Protein AF-A0A7H0IQ87-F1 (afdb_monomer)

Sequence (298 aa):
MSVSLLPAERRAIAPAATDRSHTEVLTHLVREGLPVPPGGLGSLWSAAAEKLGTRRVEGKGRQPELVYLAHVHGCPDAPLPRDPGPLPPDVLGLLRAPADGKTLSGYAKELGVRRTQTQALARYARTLLGAPTLACLVHRALPRLRHAGHTAPAAAAPVTASLQTELPGDASAVTAARGWVRATHAWLRWTGPAAHAAEAAGHLVANAVLHGLPEDTFHGHLLLKASATEASELLLDVTDHNPRFPQFDRSTGRAGADRGLRQIAWLGAQVTWRTAPNALGKTVRAAFPPARPLEEPA

pLDDT: mean 84.88, std 13.6, range [35.72, 98.12]

Radius of gyration: 23.95 Å; Cα contacts (8 Å, |Δi|>4): 504; chains: 1; bounding box: 70×36×68 Å

Secondary structure (DSSP, 8-state):
------HHHHHHHHHHHSS--HHHHHHHHHHTT----TTTHHHHHHHHHHHTT-S-TT--S--HHHHHHHHHTT---SPPPPP--SPPHHHHHHHHHHHTT--HHHHHHHTT--HHHHHHHHHHHHHHHT-SSHHHHHHHHHHHHHHTS----S-PPPEEEEEEEEEESSTHHHHHHHHHHHHHGGGGT--S-HHHHHHHHHHHHHHHHHHSS-TT-TT-EEEEEEEEETT--EEEEEEES----TTHHHHHSTTT--HHHHHHHHTTPEEEEEE-TTSS-EEEEEEEPPPPP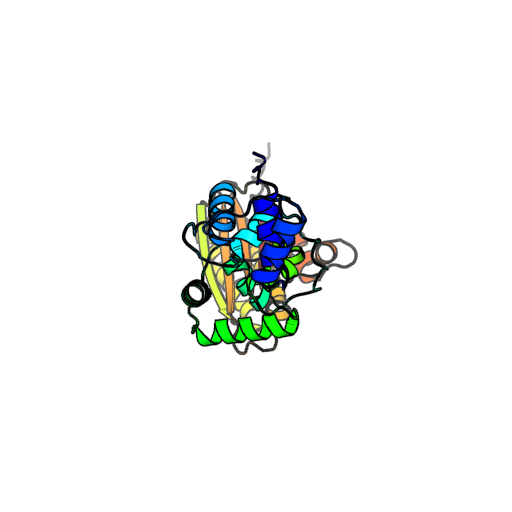-----

Mean predicted aligned error: 13.65 Å

Foldseek 3Di:
DQQDADPLLLLLLQCLQPVDDQVRSVVVCVVVVHDADPVGSLVSPLVLCVSLVPPDSPDDDSQLLSLLSCVVSVRHPHPQADALPDDDLLLLLLLVQSVNVHDCVRSCVVVVHDSVVSVVSVVVLCVSQVHDDSNNSNRNCNVVNVVLDDPDDDPDAAWPDKDKDKAWLALVRLVVQLVVQLVCVVVQVQPDDSNLVSLLSSLQSVCCSVPQEDPPDPTFIKMWMWTAGPQSKIKIKIKGQDQDDPPVVQLCDPPRHDPSNVSNVVSQWDWDKHQDPSSRIIIIMTMHGGDDPPPDDD

Solvent-accessible surface area (backbone atoms only — not comparable to full-atom values): 16421 Å² total; per-residue (Å²): 132,88,75,85,71,56,71,50,31,21,57,58,44,24,33,34,35,41,94,54,52,72,67,58,48,53,54,48,35,54,75,70,72,37,81,74,56,97,73,41,69,45,54,40,50,31,55,46,24,55,67,68,65,52,89,63,60,84,64,80,67,64,50,24,23,53,46,44,48,31,54,75,69,70,51,45,77,42,81,80,59,65,76,76,67,89,72,59,45,68,51,50,33,60,40,45,38,32,40,72,62,38,51,66,60,53,48,15,58,75,71,73,47,58,54,67,56,50,51,49,49,51,51,49,44,25,66,76,67,74,31,96,44,67,13,23,44,32,40,39,41,39,70,61,65,62,68,74,59,72,86,71,72,76,87,71,61,61,73,75,35,76,52,73,48,82,34,60,50,47,81,66,25,26,59,51,39,25,53,49,42,55,72,43,40,74,80,40,69,54,83,52,65,54,68,46,55,13,51,37,43,22,35,51,40,46,50,34,44,75,62,12,55,58,95,86,48,88,81,40,60,28,41,42,33,41,34,17,25,72,67,47,24,43,38,40,35,39,33,27,59,28,48,69,68,86,59,54,74,46,28,68,36,97,87,68,34,46,68,48,57,47,50,30,43,73,62,58,25,50,75,52,70,46,65,33,95,69,41,52,11,19,32,41,31,39,37,30,65,44,59,76,75,81,75,76,84,128

Nearest PDB structures (foldseek):
  1th8-assembly1_A-2  TM=7.935E-01  e=4.913E-06  Geobacillus stearothermophilus
  6ugl-assembly1_A  TM=8.471E-01  e=3.095E-01  Vibrio cholerae O1 str. 2010EL-1786
  7dwm-assembly1_B  TM=7.351E-01  e=5.115E-01  Hapunavirus VP882
  3qp6-assembly1_A-2  TM=6.235E-01  e=3.979E-01  Chromobacterium violaceum
  6ide-assembly1_A  TM=7.473E-01  e=2.684E+00  Vibrio cholerae

Organism: NCBI:txid2768066

InterPro domains:
  IPR036890 Histidine kinase/HSP90-like ATPase superfamily [G3DSA:3.30.565.10] (159-295)

Structure (mmCIF, N/CA/C/O backbone):
data_AF-A0A7H0IQ87-F1
#
_entry.id   AF-A0A7H0IQ87-F1
#
loop_
_atom_site.group_PDB
_atom_site.id
_atom_site.type_symbol
_atom_site.label_atom_id
_atom_site.label_alt_id
_atom_site.label_comp_id
_atom_site.label_asym_id
_atom_site.label_entity_id
_atom_site.label_seq_id
_atom_site.pdbx_PDB_ins_code
_atom_site.Cartn_x
_atom_site.Cartn_y
_atom_site.Cartn_z
_atom_site.occupancy
_atom_site.B_iso_or_equiv
_atom_site.auth_seq_id
_atom_site.auth_comp_id
_atom_site.auth_asym_id
_atom_site.auth_atom_id
_atom_site.pdbx_PDB_model_num
ATOM 1 N N . MET A 1 1 ? -8.552 10.015 -21.077 1.00 61.25 1 MET A N 1
ATOM 2 C CA . MET A 1 1 ? -7.952 10.346 -22.389 1.00 61.25 1 MET A CA 1
ATOM 3 C C . MET A 1 1 ? -6.927 9.271 -22.711 1.00 61.25 1 MET A C 1
ATOM 5 O O . MET A 1 1 ? -6.151 8.932 -21.827 1.00 61.25 1 MET A O 1
ATOM 9 N N . SER A 1 2 ? -6.967 8.676 -23.904 1.00 77.81 2 SER A N 1
ATOM 10 C CA . SER A 1 2 ? -5.974 7.671 -24.308 1.00 77.81 2 SER A CA 1
ATOM 11 C C . SER A 1 2 ? -4.660 8.378 -24.641 1.00 77.81 2 SER A C 1
ATOM 13 O O . SER A 1 2 ? -4.641 9.217 -25.538 1.00 77.81 2 SER A O 1
ATOM 15 N N . VAL A 1 3 ? -3.578 8.077 -23.920 1.00 88.12 3 VAL A N 1
ATOM 16 C CA . VAL A 1 3 ? -2.245 8.613 -24.238 1.00 88.12 3 VAL A CA 1
ATOM 17 C C . VAL A 1 3 ? -1.715 7.865 -25.461 1.00 88.12 3 VAL A C 1
ATOM 19 O O . VAL A 1 3 ? -1.666 6.637 -25.459 1.00 88.12 3 VAL A O 1
ATOM 22 N N . SER A 1 4 ? -1.342 8.588 -26.519 1.00 91.88 4 SER A N 1
ATOM 23 C CA . SER A 1 4 ? -0.806 7.994 -27.748 1.00 91.88 4 SER A CA 1
ATOM 24 C C . SER A 1 4 ? 0.712 8.155 -27.798 1.00 91.88 4 SER A C 1
ATOM 26 O O . SER A 1 4 ? 1.227 9.266 -27.924 1.00 91.88 4 SER A O 1
ATOM 28 N N . LEU A 1 5 ? 1.430 7.037 -27.685 1.00 92.62 5 LEU A N 1
ATOM 29 C CA . LEU A 1 5 ? 2.879 6.973 -27.884 1.00 92.62 5 LEU A CA 1
ATOM 30 C C . LEU A 1 5 ? 3.203 6.567 -29.321 1.00 92.62 5 LEU A C 1
ATOM 32 O O . LEU A 1 5 ? 2.534 5.701 -29.892 1.00 92.62 5 LEU A O 1
ATOM 36 N N . LEU A 1 6 ? 4.271 7.133 -29.882 1.00 94.69 6 LEU A N 1
ATOM 37 C CA . LEU A 1 6 ? 4.808 6.721 -31.176 1.00 94.69 6 LEU A CA 1
ATOM 38 C C . LEU A 1 6 ? 5.321 5.272 -31.104 1.00 94.69 6 LEU A C 1
ATOM 40 O O . LEU A 1 6 ? 5.796 4.845 -30.049 1.00 94.69 6 LEU A O 1
ATOM 44 N N . PRO A 1 7 ? 5.308 4.511 -32.214 1.00 94.25 7 PRO A N 1
ATOM 45 C CA . PRO A 1 7 ? 5.837 3.146 -32.229 1.00 94.25 7 PRO A CA 1
ATOM 46 C C . PRO A 1 7 ? 7.276 3.044 -31.696 1.00 94.25 7 PRO A C 1
ATOM 48 O O . PRO A 1 7 ? 7.563 2.184 -30.870 1.00 94.25 7 PRO A O 1
ATOM 51 N N . ALA A 1 8 ? 8.160 3.976 -32.075 1.00 92.94 8 ALA A N 1
ATOM 52 C CA . ALA A 1 8 ? 9.537 4.021 -31.576 1.00 92.94 8 ALA A CA 1
ATOM 53 C C . ALA A 1 8 ? 9.619 4.248 -30.053 1.00 92.94 8 ALA A C 1
ATOM 55 O O . ALA A 1 8 ? 10.466 3.658 -29.389 1.00 92.94 8 ALA A O 1
ATOM 56 N N . GLU A 1 9 ? 8.716 5.049 -29.480 1.00 93.44 9 GLU A N 1
ATOM 57 C CA . GLU A 1 9 ? 8.646 5.304 -28.034 1.00 93.44 9 GLU A CA 1
ATOM 58 C C . GLU A 1 9 ? 8.187 4.052 -27.275 1.00 93.44 9 GLU A C 1
ATOM 60 O O . GLU A 1 9 ? 8.837 3.638 -26.312 1.00 93.44 9 GLU A O 1
ATOM 65 N N . ARG A 1 10 ? 7.118 3.391 -27.744 1.00 91.75 10 ARG A N 1
ATOM 66 C CA . ARG A 1 10 ? 6.622 2.131 -27.155 1.00 91.75 10 ARG A CA 1
ATOM 67 C C . ARG A 1 10 ? 7.687 1.037 -27.197 1.00 91.75 10 ARG A C 1
ATOM 69 O O . ARG A 1 10 ? 7.952 0.382 -26.183 1.00 91.75 10 ARG A O 1
ATOM 76 N N . ARG A 1 11 ? 8.350 0.892 -28.348 1.00 89.75 11 ARG A N 1
ATOM 77 C CA . ARG A 1 11 ? 9.448 -0.058 -28.560 1.00 89.75 11 ARG A CA 1
ATOM 78 C C . ARG A 1 11 ? 10.697 0.281 -27.763 1.00 89.75 11 ARG A C 1
ATOM 80 O O . ARG A 1 11 ? 11.393 -0.640 -27.356 1.00 89.75 11 ARG A O 1
ATOM 87 N N . ALA A 1 12 ? 10.971 1.553 -27.481 1.00 90.56 12 ALA A N 1
ATOM 88 C CA . ALA A 1 12 ? 12.075 1.953 -26.612 1.00 90.56 12 ALA A CA 1
ATOM 89 C C . ALA A 1 12 ? 11.782 1.698 -25.121 1.00 90.56 12 ALA A C 1
ATOM 91 O O . ALA A 1 12 ? 12.710 1.422 -24.356 1.00 90.56 12 ALA A O 1
ATOM 92 N N . ILE A 1 13 ? 10.517 1.755 -24.685 1.00 89.12 13 ILE A N 1
ATOM 93 C CA . ILE A 1 13 ? 10.121 1.462 -23.294 1.00 89.12 13 ILE A CA 1
ATOM 94 C C . ILE A 1 13 ? 10.188 -0.039 -22.989 1.00 89.12 13 ILE A C 1
ATOM 96 O O . ILE A 1 13 ? 10.604 -0.424 -21.893 1.00 89.12 13 ILE A O 1
ATOM 100 N N . ALA A 1 14 ? 9.815 -0.907 -23.932 1.00 85.69 14 ALA A N 1
ATOM 101 C CA . ALA A 1 14 ? 9.766 -2.354 -23.692 1.00 85.69 14 ALA A CA 1
ATOM 102 C C . ALA A 1 14 ? 11.112 -2.969 -23.221 1.00 85.69 14 ALA A C 1
ATOM 104 O O . ALA A 1 14 ? 11.128 -3.811 -22.321 1.00 85.69 14 ALA A O 1
ATOM 105 N N . PRO A 1 15 ? 12.270 -2.516 -23.719 1.00 79.38 15 PRO A N 1
ATOM 106 C CA . PRO A 1 15 ? 13.585 -2.857 -23.185 1.00 79.38 15 PRO A CA 1
ATOM 107 C C . PRO A 1 15 ? 13.924 -2.293 -21.816 1.00 79.38 15 PRO A C 1
ATOM 109 O O . PRO A 1 15 ? 14.729 -2.885 -21.113 1.00 79.38 15 PRO A O 1
ATOM 112 N N . ALA A 1 16 ? 13.343 -1.158 -21.421 1.00 73.88 16 ALA A N 1
ATOM 113 C CA . ALA A 1 16 ? 13.492 -0.663 -20.056 1.00 73.88 16 ALA A CA 1
ATOM 114 C C . ALA A 1 16 ? 12.744 -1.565 -19.060 1.00 73.88 16 ALA A C 1
ATOM 116 O O . ALA A 1 16 ? 13.179 -1.720 -17.919 1.00 73.88 16 ALA A O 1
ATOM 117 N N . ALA A 1 17 ? 11.650 -2.180 -19.518 1.00 82.44 17 ALA A N 1
ATOM 118 C CA . ALA A 1 17 ? 10.879 -3.174 -18.780 1.00 82.44 17 ALA A CA 1
ATOM 119 C C . ALA A 1 17 ? 11.541 -4.567 -18.771 1.00 82.44 17 ALA A C 1
ATOM 121 O O . ALA A 1 17 ? 11.351 -5.336 -17.831 1.00 82.44 17 ALA A O 1
ATOM 122 N N . THR A 1 18 ? 12.340 -4.886 -19.791 1.00 82.75 18 THR A N 1
ATOM 123 C CA . THR A 1 18 ? 13.055 -6.164 -19.925 1.00 82.75 18 THR A CA 1
ATOM 124 C C . THR A 1 18 ? 14.552 -5.999 -19.639 1.00 82.75 18 THR A C 1
ATOM 126 O O . THR A 1 18 ? 15.028 -4.920 -19.292 1.00 82.75 18 THR A O 1
ATOM 129 N N . ASP A 1 19 ? 15.326 -7.082 -19.697 1.00 84.12 19 ASP A N 1
ATOM 130 C CA . ASP A 1 19 ? 16.757 -7.029 -19.373 1.00 84.12 19 ASP A CA 1
ATOM 131 C C . ASP A 1 19 ? 17.660 -6.653 -20.565 1.00 84.12 19 ASP A C 1
ATOM 133 O O . ASP A 1 19 ? 18.858 -6.909 -20.570 1.00 84.12 19 ASP A O 1
ATOM 137 N N . ARG A 1 20 ? 17.095 -6.034 -21.607 1.00 88.12 20 ARG A N 1
ATOM 138 C CA . ARG A 1 20 ? 17.822 -5.747 -22.852 1.00 88.12 20 ARG A CA 1
ATOM 139 C C . ARG A 1 20 ? 18.704 -4.513 -22.731 1.00 88.12 20 ARG A C 1
ATOM 141 O O . ARG A 1 20 ? 18.232 -3.437 -22.360 1.00 88.12 20 ARG A O 1
ATOM 148 N N . SER A 1 21 ? 19.980 -4.644 -23.068 1.00 87.44 21 SER A N 1
ATOM 149 C CA . SER A 1 21 ? 20.972 -3.566 -23.146 1.00 87.44 21 SER A CA 1
ATOM 150 C C . SER A 1 21 ? 20.558 -2.450 -24.116 1.00 87.44 21 SER A C 1
ATOM 152 O O . SER A 1 21 ? 19.752 -2.657 -25.017 1.00 87.44 21 SER A O 1
ATOM 154 N N . HIS A 1 22 ? 21.129 -1.251 -23.941 1.00 88.12 22 HIS A N 1
ATOM 155 C CA . HIS A 1 22 ? 20.885 -0.094 -24.818 1.00 88.12 22 HIS A CA 1
ATOM 156 C C . HIS A 1 22 ? 21.149 -0.444 -26.294 1.00 88.12 22 HIS A C 1
ATOM 158 O O . HIS A 1 22 ? 20.305 -0.188 -27.150 1.00 88.12 22 HIS A O 1
ATOM 164 N N . THR A 1 23 ? 22.280 -1.093 -26.576 1.00 90.38 23 THR A N 1
ATOM 165 C CA . THR A 1 23 ? 22.669 -1.510 -27.928 1.00 90.38 23 THR A CA 1
ATOM 166 C C . THR A 1 23 ? 21.636 -2.440 -28.558 1.00 90.38 23 THR A C 1
ATOM 168 O O . THR A 1 23 ? 21.245 -2.224 -29.699 1.00 90.38 23 THR A O 1
ATOM 171 N N . GLU A 1 24 ? 21.118 -3.421 -27.814 1.00 90.75 24 GLU A N 1
ATOM 172 C CA . GLU A 1 24 ? 20.085 -4.335 -28.325 1.00 90.75 24 GLU A CA 1
ATOM 173 C C . GLU A 1 24 ? 18.786 -3.612 -28.690 1.00 90.75 24 GLU A C 1
ATOM 175 O O . GLU A 1 24 ? 18.136 -3.986 -29.665 1.00 90.75 24 GLU A O 1
ATOM 180 N N . VAL A 1 25 ? 18.406 -2.567 -27.946 1.00 89.25 25 VAL A N 1
ATOM 181 C CA . VAL A 1 25 ? 17.233 -1.748 -28.295 1.00 89.25 25 VAL A CA 1
ATOM 182 C C . VAL A 1 25 ? 17.456 -1.008 -29.599 1.00 89.25 25 VAL A C 1
ATOM 184 O O . VAL A 1 25 ? 16.586 -1.034 -30.461 1.00 89.25 25 VAL A O 1
ATOM 187 N N . LEU A 1 26 ? 18.604 -0.343 -29.741 1.00 91.06 26 LEU A N 1
ATOM 188 C CA . LEU A 1 26 ? 18.915 0.437 -30.934 1.00 91.06 26 LEU A CA 1
ATOM 189 C C . LEU A 1 26 ? 18.946 -0.467 -32.164 1.00 91.06 26 LEU A C 1
ATOM 191 O O . LEU A 1 26 ? 18.268 -0.177 -33.145 1.00 91.06 26 LEU A O 1
ATOM 195 N N . THR A 1 27 ? 19.633 -1.607 -32.073 1.00 92.19 27 THR A N 1
ATOM 196 C CA . THR A 1 27 ? 19.643 -2.625 -33.130 1.00 92.19 27 THR A CA 1
ATOM 197 C C . THR A 1 27 ? 18.230 -3.095 -33.464 1.00 92.19 27 THR A C 1
ATOM 199 O O . THR A 1 27 ? 17.895 -3.266 -34.634 1.00 92.19 27 THR A O 1
ATOM 202 N N . HIS A 1 28 ? 17.372 -3.280 -32.458 1.00 89.94 28 HIS A N 1
ATOM 203 C CA . HIS A 1 28 ? 15.991 -3.690 -32.679 1.00 89.94 28 HIS A CA 1
ATOM 204 C C . HIS A 1 28 ? 15.157 -2.618 -33.388 1.00 89.94 28 HIS A C 1
ATOM 206 O O . HIS A 1 28 ? 14.446 -2.965 -34.327 1.00 89.94 28 HIS A O 1
ATOM 212 N N . LEU A 1 29 ? 15.271 -1.347 -32.985 1.00 93.06 29 LEU A N 1
ATOM 213 C CA . LEU A 1 29 ? 14.582 -0.220 -33.624 1.00 93.06 29 LEU A CA 1
ATOM 214 C C . LEU A 1 29 ? 15.013 -0.064 -35.086 1.00 93.06 29 LEU A C 1
ATOM 216 O O . LEU A 1 29 ? 14.159 0.025 -35.963 1.00 93.06 29 LEU A O 1
ATOM 220 N N . VAL A 1 30 ? 16.323 -0.112 -35.353 1.00 94.38 30 VAL A N 1
ATOM 221 C CA . VAL A 1 30 ? 16.879 -0.034 -36.714 1.00 94.38 30 VAL A CA 1
ATOM 222 C C . VAL A 1 30 ? 16.377 -1.193 -37.572 1.00 94.38 30 VAL A C 1
ATOM 224 O O . VAL A 1 30 ? 15.936 -0.977 -38.697 1.00 94.38 30 VAL A O 1
ATOM 227 N N . ARG A 1 31 ? 16.380 -2.419 -37.035 1.00 94.75 31 ARG A N 1
ATOM 228 C CA . ARG A 1 31 ? 15.882 -3.606 -37.746 1.00 94.75 31 ARG A CA 1
ATOM 229 C C . ARG A 1 31 ? 14.393 -3.514 -38.088 1.00 94.75 31 ARG A C 1
ATOM 231 O O . ARG A 1 31 ? 13.981 -4.054 -39.105 1.00 94.75 31 ARG A O 1
ATOM 238 N N . GLU A 1 32 ? 13.593 -2.858 -37.250 1.00 94.06 32 GLU A N 1
ATOM 239 C CA . GLU A 1 32 ? 12.165 -2.613 -37.505 1.00 94.06 32 GLU A CA 1
ATOM 240 C C . GLU A 1 32 ? 11.905 -1.368 -38.378 1.00 94.06 32 GLU A C 1
ATOM 242 O O . GLU A 1 32 ? 10.749 -1.036 -38.628 1.00 94.06 32 GLU A O 1
ATOM 247 N N . GLY A 1 33 ? 12.948 -0.668 -38.845 1.00 95.94 33 GLY A N 1
ATOM 248 C CA . GLY A 1 33 ? 12.806 0.556 -39.640 1.00 95.94 33 GLY A CA 1
ATOM 249 C C . GLY A 1 33 ? 12.238 1.741 -38.851 1.00 95.94 33 GLY A C 1
ATOM 250 O O . GLY A 1 33 ? 11.675 2.664 -39.436 1.00 95.94 33 GLY A O 1
ATOM 251 N N . LEU A 1 34 ? 12.350 1.717 -37.519 1.00 96.06 34 LEU A N 1
ATOM 252 C CA . LEU A 1 34 ? 11.838 2.769 -36.646 1.00 96.06 34 LEU A CA 1
ATOM 253 C C . LEU A 1 34 ? 12.865 3.899 -36.487 1.00 96.06 34 LEU A C 1
ATOM 255 O O . LEU A 1 34 ? 14.066 3.630 -36.384 1.00 96.06 34 LEU A O 1
ATOM 259 N N . PRO A 1 35 ? 12.419 5.168 -36.422 1.00 93.94 35 PRO A N 1
ATOM 260 C CA . PRO A 1 35 ? 13.325 6.302 -36.314 1.00 93.94 35 PRO A CA 1
ATOM 261 C C . PRO A 1 35 ? 14.087 6.269 -34.988 1.00 93.94 35 PRO A C 1
ATOM 263 O O . PRO A 1 35 ? 13.497 6.193 -33.907 1.00 93.94 35 PRO A O 1
ATOM 266 N N . VAL A 1 36 ? 15.412 6.380 -35.080 1.00 93.50 36 VAL A N 1
ATOM 267 C CA . VAL A 1 36 ? 16.305 6.565 -33.936 1.00 93.50 36 VAL A CA 1
ATOM 268 C C . VAL A 1 36 ? 16.808 8.008 -33.973 1.00 93.50 36 VAL A C 1
ATOM 270 O O . VAL A 1 36 ? 17.525 8.370 -34.906 1.00 93.50 36 VAL A O 1
ATOM 273 N N . PRO A 1 37 ? 16.435 8.861 -33.005 1.00 91.81 37 PRO A N 1
ATOM 274 C CA . PRO A 1 37 ? 16.886 10.245 -32.997 1.00 91.81 37 PRO A CA 1
ATOM 275 C C . PRO A 1 37 ? 18.406 10.324 -32.766 1.00 91.81 37 PRO A C 1
ATOM 277 O O . PRO A 1 37 ? 18.969 9.455 -32.095 1.00 91.81 37 PRO A O 1
ATOM 280 N N . PRO A 1 38 ? 19.079 11.388 -33.243 1.00 89.00 38 PRO A N 1
ATOM 281 C CA . PRO A 1 38 ? 20.525 11.564 -33.066 1.00 89.00 38 PRO A CA 1
ATOM 282 C C . PRO A 1 38 ? 20.950 11.624 -31.588 1.00 89.00 38 PRO A C 1
ATOM 284 O O . PRO A 1 38 ? 22.077 11.277 -31.254 1.00 89.00 38 PRO A O 1
ATOM 287 N N . GLY A 1 39 ? 20.032 11.992 -30.684 1.00 86.75 39 GLY A N 1
ATOM 288 C CA . GLY A 1 39 ? 20.225 11.935 -29.229 1.00 86.75 39 GLY A CA 1
ATOM 289 C C . GLY A 1 39 ? 20.129 10.531 -28.603 1.00 86.75 39 GLY A C 1
ATOM 290 O O . GLY A 1 39 ? 20.249 10.396 -27.384 1.00 86.75 39 GLY A O 1
ATOM 291 N N . GLY A 1 40 ? 19.903 9.483 -29.403 1.00 89.88 40 GLY A N 1
ATOM 292 C CA . GLY A 1 40 ? 19.754 8.096 -28.954 1.00 89.88 40 GLY A CA 1
ATOM 293 C C . GLY A 1 40 ? 18.441 7.824 -28.209 1.00 89.88 40 GLY A C 1
ATOM 294 O O . GLY A 1 40 ? 17.477 8.583 -28.298 1.00 89.88 40 GLY A O 1
ATOM 295 N N . LEU A 1 41 ? 18.385 6.735 -27.431 1.00 90.25 41 LEU A N 1
ATOM 296 C CA . LEU A 1 41 ? 17.160 6.354 -26.702 1.00 90.25 41 LEU A CA 1
ATOM 297 C C . LEU A 1 41 ? 16.697 7.387 -25.671 1.00 90.25 41 LEU A C 1
ATOM 299 O O . LEU A 1 41 ? 15.521 7.399 -25.318 1.00 90.25 41 LEU A O 1
ATOM 303 N N . GLY A 1 42 ? 17.602 8.244 -25.188 1.00 89.12 42 GLY A N 1
ATOM 304 C CA . GLY A 1 42 ? 17.273 9.276 -24.207 1.00 89.12 42 GLY A CA 1
ATOM 305 C C . GLY A 1 42 ? 16.142 10.182 -24.689 1.00 89.12 42 GLY A C 1
ATOM 306 O O . GLY A 1 42 ? 15.180 10.387 -23.957 1.00 89.12 42 GLY A O 1
ATOM 307 N N . SER A 1 43 ? 16.202 10.636 -25.944 1.00 90.31 43 SER A N 1
ATOM 308 C CA . SER A 1 43 ? 15.162 11.487 -26.532 1.00 90.31 43 SER A CA 1
ATOM 309 C C . SER A 1 43 ? 13.812 10.771 -26.645 1.00 90.31 43 SER A C 1
ATOM 311 O O . SER A 1 43 ? 12.782 11.377 -26.365 1.00 90.31 43 SER A O 1
ATOM 313 N N . LEU A 1 44 ? 13.807 9.478 -26.996 1.00 91.75 44 LEU A N 1
ATOM 314 C CA . LEU A 1 44 ? 12.576 8.679 -27.062 1.00 91.75 44 LEU A CA 1
ATOM 315 C C . LEU A 1 44 ? 11.953 8.487 -25.674 1.00 91.75 44 LEU A C 1
ATOM 317 O O . LEU A 1 44 ? 10.739 8.605 -25.521 1.00 91.75 44 LEU A O 1
ATOM 321 N N . TRP A 1 45 ? 12.770 8.211 -24.654 1.00 91.00 45 TRP A N 1
ATOM 322 C CA . TRP A 1 45 ? 12.280 8.062 -23.285 1.00 91.00 45 TRP A CA 1
ATOM 323 C C . TRP A 1 45 ? 11.763 9.374 -22.710 1.00 91.00 45 TRP A C 1
ATOM 325 O O . TRP A 1 45 ? 10.699 9.354 -22.106 1.00 91.00 45 TRP A O 1
ATOM 335 N N . SER A 1 46 ? 12.453 10.497 -22.921 1.00 89.81 46 SER A N 1
ATOM 336 C CA . SER A 1 46 ? 11.986 11.812 -22.465 1.00 89.81 46 SER A CA 1
ATOM 337 C C . SER A 1 46 ? 10.660 12.207 -23.115 1.00 89.81 46 SER A C 1
ATOM 339 O O . SER A 1 46 ? 9.738 12.592 -22.403 1.00 89.81 46 SER A O 1
ATOM 341 N N . ALA A 1 47 ? 10.517 12.028 -24.433 1.00 91.44 47 ALA A N 1
ATOM 342 C CA . ALA A 1 47 ? 9.258 12.310 -25.126 1.00 91.44 47 ALA A CA 1
ATOM 343 C C . ALA A 1 47 ? 8.107 11.429 -24.609 1.00 91.44 47 ALA A C 1
ATOM 345 O O . ALA A 1 47 ? 6.995 11.904 -24.380 1.00 91.44 47 ALA A O 1
ATOM 346 N N . ALA A 1 48 ? 8.369 10.142 -24.361 1.00 91.81 48 ALA A N 1
ATOM 347 C CA . ALA A 1 48 ? 7.366 9.253 -23.787 1.00 91.81 48 ALA A CA 1
ATOM 348 C C . ALA A 1 48 ? 7.023 9.610 -22.331 1.00 91.81 48 ALA A C 1
ATOM 350 O O . ALA A 1 48 ? 5.867 9.521 -21.926 1.00 91.81 48 ALA A O 1
ATOM 351 N N . ALA A 1 49 ? 8.021 10.025 -21.552 1.00 90.75 49 ALA A N 1
ATOM 352 C CA . ALA A 1 49 ? 7.891 10.442 -20.163 1.00 90.75 49 ALA A CA 1
ATOM 353 C C . ALA A 1 49 ? 7.050 11.716 -20.019 1.00 90.75 49 ALA A C 1
ATOM 355 O O . ALA A 1 49 ? 6.223 11.796 -19.111 1.00 90.75 49 ALA A O 1
ATOM 356 N N . GLU A 1 50 ? 7.204 12.667 -20.940 1.00 91.25 50 GLU A N 1
ATOM 357 C CA . GLU A 1 50 ? 6.363 13.859 -21.047 1.00 91.25 50 GLU A CA 1
ATOM 358 C C . GLU A 1 50 ? 4.909 13.485 -21.368 1.00 91.25 50 GLU A C 1
ATOM 360 O O . GLU A 1 50 ? 3.995 13.859 -20.635 1.00 91.25 50 GLU A O 1
ATOM 365 N N . LYS A 1 51 ? 4.688 12.654 -22.396 1.00 93.44 51 LYS A N 1
ATOM 366 C CA . LYS A 1 51 ? 3.342 12.201 -22.801 1.00 93.44 51 LYS A CA 1
ATOM 367 C C . LYS A 1 51 ? 2.618 11.404 -21.718 1.00 93.44 51 LYS A C 1
ATOM 369 O O . LYS A 1 51 ? 1.400 11.498 -21.596 1.00 93.44 51 LYS A O 1
ATOM 374 N N . LEU A 1 52 ? 3.356 10.604 -20.950 1.00 90.19 52 LEU A N 1
ATOM 375 C CA . LEU A 1 52 ? 2.822 9.810 -19.842 1.00 90.19 52 LEU A CA 1
ATOM 376 C C . LEU A 1 52 ? 2.714 10.605 -18.531 1.00 90.19 52 LEU A C 1
ATOM 378 O O . LEU A 1 52 ? 2.214 10.063 -17.549 1.00 90.19 52 LEU A O 1
ATOM 382 N N . GLY A 1 53 ? 3.154 11.869 -18.495 1.00 90.00 53 GLY A N 1
ATOM 383 C CA . GLY A 1 53 ? 3.037 12.730 -17.317 1.00 90.00 53 GLY A CA 1
ATOM 384 C C . GLY A 1 53 ? 3.941 12.324 -16.151 1.00 90.00 53 GLY A C 1
ATOM 385 O O . GLY A 1 53 ? 3.570 12.503 -14.991 1.00 90.00 53 GLY A O 1
ATOM 386 N N . THR A 1 54 ? 5.114 11.751 -16.436 1.00 87.06 54 THR A N 1
ATOM 387 C CA . THR A 1 54 ? 6.103 11.436 -15.391 1.00 87.06 54 THR A CA 1
ATOM 388 C C . THR A 1 54 ? 6.571 12.709 -14.685 1.00 87.06 54 THR A C 1
ATOM 390 O O . THR A 1 54 ? 6.681 13.777 -15.293 1.00 87.06 54 THR A O 1
ATOM 393 N N . ARG A 1 55 ? 6.937 12.603 -13.405 1.00 78.50 55 ARG A N 1
ATOM 394 C CA . ARG A 1 55 ? 7.477 13.750 -12.649 1.00 78.50 55 ARG A CA 1
ATOM 395 C C . ARG A 1 55 ? 8.933 14.077 -12.995 1.00 78.50 55 ARG A C 1
ATOM 397 O O . ARG A 1 55 ? 9.437 15.120 -12.583 1.00 78.50 55 ARG A O 1
ATOM 404 N N . ARG A 1 56 ? 9.636 13.186 -13.705 1.00 71.50 56 ARG A N 1
ATOM 405 C CA . ARG A 1 56 ? 11.062 13.319 -14.045 1.00 71.50 56 ARG A CA 1
ATOM 406 C C . ARG A 1 56 ? 11.299 13.374 -15.545 1.00 71.50 56 ARG A C 1
ATOM 408 O O . ARG A 1 56 ? 11.645 12.378 -16.178 1.00 71.50 56 ARG A O 1
ATOM 415 N N . VAL A 1 57 ? 11.233 14.583 -16.079 1.00 60.62 57 VAL A N 1
ATOM 416 C CA . VAL A 1 57 ? 11.447 14.831 -17.510 1.00 60.62 57 VAL A CA 1
ATOM 417 C C . VAL A 1 57 ? 12.930 14.684 -17.913 1.00 60.62 57 VAL A C 1
ATOM 419 O O . VAL A 1 57 ? 13.239 14.273 -19.029 1.00 60.62 57 VAL A O 1
ATOM 422 N N . GLU A 1 58 ? 13.873 14.905 -16.987 1.00 62.72 58 GLU A N 1
ATOM 423 C CA . GLU A 1 58 ? 15.315 15.001 -17.303 1.00 62.72 58 GLU A CA 1
ATOM 424 C C . GLU A 1 58 ? 16.132 13.704 -17.131 1.00 62.72 58 GLU A C 1
ATO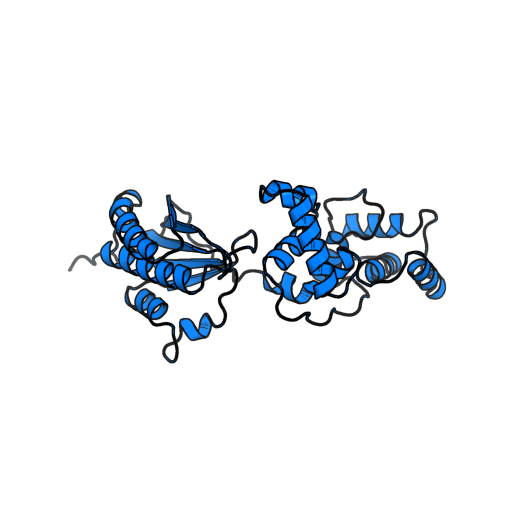M 426 O O . GLU A 1 58 ? 17.362 13.694 -17.243 1.00 62.72 58 GLU A O 1
ATOM 431 N N . GLY A 1 59 ? 15.495 12.573 -16.832 1.00 56.59 59 GLY A N 1
ATOM 432 C CA . GLY A 1 59 ? 16.238 11.355 -16.512 1.00 56.59 59 GLY A CA 1
ATOM 433 C C . GLY A 1 59 ? 16.762 10.619 -17.747 1.00 56.59 59 GLY A C 1
ATOM 434 O O . GLY A 1 59 ? 15.999 9.925 -18.416 1.00 56.59 59 GLY A O 1
ATOM 435 N N . LYS A 1 60 ? 18.083 10.654 -17.975 1.00 63.53 60 LYS A N 1
ATOM 436 C CA . LYS A 1 60 ? 18.786 9.684 -18.835 1.00 63.53 60 LYS A CA 1
ATOM 437 C C . LYS A 1 60 ? 18.608 8.270 -18.254 1.00 63.53 60 LYS A C 1
ATOM 439 O O . LYS A 1 60 ? 19.103 7.996 -17.163 1.00 63.53 60 LYS A O 1
ATOM 444 N N . GLY A 1 61 ? 17.954 7.355 -18.974 1.00 67.38 61 GLY A N 1
ATOM 445 C CA . GLY A 1 61 ? 17.977 5.918 -18.654 1.00 67.38 61 GLY A CA 1
ATOM 446 C C . GLY A 1 61 ? 16.622 5.243 -18.416 1.00 67.38 61 GLY A C 1
ATOM 447 O O . GLY A 1 61 ? 15.557 5.808 -18.636 1.00 67.38 61 GLY A O 1
ATOM 448 N N . ARG A 1 62 ? 16.687 3.989 -17.944 1.00 81.62 62 ARG A N 1
ATOM 449 C CA . ARG A 1 62 ? 15.530 3.123 -17.661 1.00 81.62 62 ARG A CA 1
ATOM 450 C C . ARG A 1 62 ? 14.793 3.593 -16.401 1.00 81.62 62 ARG A C 1
ATOM 452 O O . ARG A 1 62 ? 15.147 3.197 -15.289 1.00 81.62 62 ARG A O 1
ATOM 459 N N . GLN A 1 63 ? 13.786 4.444 -16.567 1.00 88.69 63 GLN A N 1
ATOM 460 C CA . GLN A 1 63 ? 12.987 4.952 -15.453 1.00 88.69 63 GLN A CA 1
ATOM 461 C C . GLN A 1 63 ? 11.891 3.944 -15.045 1.00 88.69 63 GLN A C 1
ATOM 463 O O . GLN A 1 63 ? 11.076 3.567 -15.888 1.00 88.69 63 GLN A O 1
ATOM 468 N N . PRO A 1 64 ? 11.822 3.505 -13.772 1.00 93.06 64 PRO A N 1
ATOM 469 C CA . PRO A 1 64 ? 10.785 2.568 -13.331 1.00 93.06 64 PRO A CA 1
ATOM 470 C C . PRO A 1 64 ? 9.362 3.146 -13.408 1.00 93.06 64 PRO A C 1
ATOM 472 O O . PRO A 1 64 ? 8.440 2.429 -13.788 1.00 93.06 64 PRO A O 1
ATOM 475 N N . GLU A 1 65 ? 9.198 4.440 -13.114 1.00 93.50 65 GLU A N 1
ATOM 476 C CA . GLU A 1 65 ? 7.936 5.189 -13.247 1.00 93.50 65 GLU A CA 1
ATOM 477 C C . GLU A 1 65 ? 7.394 5.122 -14.678 1.00 93.50 65 GLU A C 1
ATOM 479 O O . GLU A 1 65 ? 6.239 4.764 -14.892 1.00 93.50 65 GLU A O 1
ATOM 484 N N . LEU A 1 66 ? 8.255 5.367 -15.672 1.00 92.19 66 LEU A N 1
ATOM 485 C CA . LEU A 1 66 ? 7.889 5.303 -17.087 1.00 92.19 66 LEU A CA 1
ATOM 486 C C . LEU A 1 66 ? 7.361 3.916 -17.483 1.00 92.19 66 LEU A C 1
ATOM 488 O O . LEU A 1 66 ? 6.356 3.807 -18.182 1.00 92.19 66 LEU A O 1
ATOM 492 N N . VAL A 1 67 ? 8.014 2.849 -17.010 1.00 92.38 67 VAL A N 1
ATOM 493 C CA . VAL A 1 67 ? 7.594 1.461 -17.268 1.00 92.38 67 VAL A CA 1
ATOM 494 C C . VAL A 1 67 ? 6.240 1.153 -16.631 1.00 92.38 67 VAL A C 1
ATOM 496 O O . VAL A 1 67 ? 5.408 0.481 -17.252 1.00 92.38 67 VAL A O 1
ATOM 499 N N . TYR A 1 68 ? 6.020 1.641 -15.408 1.00 93.12 68 TYR A N 1
ATOM 500 C CA . TYR A 1 68 ? 4.756 1.489 -14.698 1.00 93.12 68 TYR A CA 1
ATOM 501 C C . TYR A 1 68 ? 3.621 2.217 -15.422 1.00 93.12 68 TYR A C 1
ATOM 503 O O . TYR A 1 68 ? 2.622 1.587 -15.773 1.00 93.12 68 TYR A O 1
ATOM 511 N N . LEU A 1 69 ? 3.799 3.506 -15.719 1.00 91.19 69 LEU A N 1
ATOM 512 C CA . LEU A 1 69 ? 2.794 4.326 -16.397 1.00 91.19 69 LEU A CA 1
ATOM 513 C C . LEU A 1 69 ? 2.474 3.793 -17.791 1.00 91.19 69 LEU A C 1
ATOM 515 O O . LEU A 1 69 ? 1.299 3.659 -18.126 1.00 91.19 69 LEU A O 1
ATOM 519 N N . ALA A 1 70 ? 3.482 3.390 -18.570 1.00 91.44 70 ALA A N 1
ATOM 520 C CA . ALA A 1 70 ? 3.246 2.771 -19.870 1.00 91.44 70 ALA A CA 1
ATOM 521 C C . ALA A 1 70 ? 2.286 1.575 -19.751 1.00 91.44 70 ALA A C 1
ATOM 523 O O . ALA A 1 70 ? 1.305 1.515 -20.485 1.00 91.44 70 ALA A O 1
ATOM 524 N N . HIS A 1 71 ? 2.499 0.672 -18.783 1.00 90.31 71 HIS A N 1
ATOM 525 C CA . HIS A 1 71 ? 1.608 -0.473 -18.546 1.00 90.31 71 HIS A CA 1
ATOM 526 C C . HIS A 1 71 ? 0.219 -0.082 -18.042 1.00 90.31 71 HIS A C 1
ATOM 528 O O . HIS A 1 71 ? -0.767 -0.704 -18.445 1.00 90.31 71 HIS A O 1
ATOM 534 N N . VAL A 1 72 ? 0.123 0.922 -17.168 1.00 87.06 72 VAL A N 1
ATOM 535 C CA . VAL A 1 72 ? -1.165 1.449 -16.693 1.00 87.06 72 VAL A CA 1
ATOM 536 C C . VAL A 1 72 ? -1.994 1.967 -17.867 1.00 87.06 72 VAL A C 1
ATOM 538 O O . VAL A 1 72 ? -3.182 1.665 -17.939 1.00 87.06 72 VAL A O 1
ATOM 541 N N . HIS A 1 73 ? -1.356 2.649 -18.819 1.00 86.31 73 HIS A N 1
ATOM 542 C CA . HIS A 1 73 ? -1.993 3.173 -20.026 1.00 86.31 73 HIS A CA 1
ATOM 543 C C . HIS A 1 73 ? -2.133 2.150 -21.168 1.00 86.31 73 HIS A C 1
ATOM 545 O O . HIS A 1 73 ? -2.685 2.483 -22.212 1.00 86.31 73 HIS A O 1
ATOM 551 N N . GLY A 1 74 ? -1.667 0.906 -20.990 1.00 87.06 74 GLY A N 1
ATOM 552 C CA . GLY A 1 74 ? -1.742 -0.131 -22.026 1.00 87.06 74 GLY A CA 1
ATOM 553 C C . GLY A 1 74 ? -0.862 0.151 -23.250 1.00 87.06 74 GLY A C 1
ATOM 554 O O . GLY A 1 74 ? -1.130 -0.359 -24.331 1.00 87.06 74 GLY A O 1
ATOM 555 N N . CYS A 1 75 ? 0.175 0.974 -23.092 1.00 86.31 75 CYS A N 1
ATOM 556 C CA . CYS A 1 75 ? 1.051 1.412 -24.172 1.00 86.31 75 CYS A CA 1
ATOM 557 C C . CYS A 1 75 ? 2.370 0.637 -24.379 1.00 86.31 75 CYS A C 1
ATOM 559 O O . CYS A 1 75 ? 3.066 0.995 -25.329 1.00 86.31 75 CYS A O 1
ATOM 561 N N . PRO A 1 76 ? 2.833 -0.329 -23.557 1.00 79.12 76 PRO A N 1
ATOM 562 C CA . PRO A 1 76 ? 4.129 -0.934 -23.810 1.00 79.12 76 PRO A CA 1
ATOM 563 C C . PRO A 1 76 ? 3.976 -2.103 -24.780 1.00 79.12 76 PRO A C 1
ATOM 565 O O . PRO A 1 76 ? 3.207 -3.026 -24.529 1.00 79.12 76 PRO A O 1
ATOM 568 N N . ASP A 1 77 ? 4.819 -2.144 -25.811 1.00 84.50 77 ASP A N 1
ATOM 569 C CA . ASP A 1 77 ? 4.950 -3.326 -26.673 1.00 84.50 77 ASP A CA 1
ATOM 570 C C . ASP A 1 77 ? 5.801 -4.435 -26.001 1.00 84.50 77 ASP A C 1
ATOM 572 O O . ASP A 1 77 ? 6.517 -5.192 -26.662 1.00 84.50 77 ASP A O 1
ATOM 576 N N . ALA A 1 78 ? 5.787 -4.486 -24.665 1.00 82.50 78 ALA A N 1
ATOM 577 C CA . ALA A 1 78 ? 6.480 -5.479 -23.856 1.00 82.50 78 ALA A CA 1
ATOM 578 C C . ALA A 1 78 ? 5.543 -6.660 -23.572 1.00 82.50 78 ALA A C 1
ATOM 580 O O . ALA A 1 78 ? 4.344 -6.446 -23.378 1.00 82.50 78 ALA A O 1
ATOM 581 N N . PRO A 1 79 ? 6.063 -7.898 -23.488 1.00 85.94 79 PRO A N 1
ATOM 582 C CA . PRO A 1 79 ? 5.255 -9.011 -23.015 1.00 85.94 79 PRO A CA 1
ATOM 583 C C . PRO A 1 79 ? 4.739 -8.713 -21.605 1.00 85.94 79 PRO A C 1
ATOM 585 O O . PRO A 1 79 ? 5.452 -8.127 -20.788 1.00 85.94 79 PRO A O 1
ATOM 588 N N . LEU A 1 80 ? 3.508 -9.139 -21.310 1.00 87.12 80 LEU A N 1
ATOM 589 C CA . LEU A 1 80 ? 2.995 -9.050 -19.950 1.00 87.12 80 LEU A CA 1
ATOM 590 C C . LEU A 1 80 ? 3.909 -9.860 -19.014 1.00 87.12 80 LEU A C 1
ATOM 592 O O . LEU A 1 80 ? 4.263 -11.001 -19.332 1.00 87.12 80 LEU A O 1
ATOM 596 N N . PRO A 1 81 ? 4.304 -9.289 -17.866 1.00 89.88 81 PRO A N 1
ATOM 597 C CA . PRO A 1 81 ? 5.136 -9.993 -16.907 1.00 89.88 81 PRO A CA 1
ATOM 598 C C . PRO A 1 81 ? 4.353 -11.179 -16.338 1.00 89.88 81 PRO A C 1
ATOM 600 O O . PRO A 1 81 ? 3.165 -11.060 -16.024 1.00 89.88 81 PRO A O 1
ATOM 603 N N . ARG A 1 82 ? 5.023 -12.325 -16.174 1.00 88.75 82 ARG A N 1
ATOM 604 C CA . ARG A 1 82 ? 4.460 -13.442 -15.403 1.00 88.75 82 ARG A CA 1
ATOM 605 C C . ARG A 1 82 ? 4.206 -12.972 -13.970 1.00 88.75 82 ARG A C 1
ATOM 607 O O . ARG A 1 82 ? 5.012 -12.211 -13.437 1.00 88.75 82 ARG A O 1
ATOM 614 N N . ASP A 1 83 ? 3.114 -13.430 -13.358 1.00 86.12 83 ASP A N 1
ATOM 615 C CA . ASP A 1 83 ? 2.854 -13.158 -11.942 1.00 86.12 83 ASP A CA 1
ATOM 616 C C . ASP A 1 83 ? 4.034 -13.688 -11.109 1.00 86.12 83 ASP A C 1
ATOM 618 O O . ASP A 1 83 ? 4.313 -14.888 -11.165 1.00 86.12 83 ASP A O 1
ATOM 622 N N . PRO A 1 84 ? 4.746 -12.826 -10.359 1.00 86.56 84 PRO A N 1
ATOM 623 C CA . PRO A 1 84 ? 5.880 -13.254 -9.546 1.00 86.56 84 PRO A CA 1
ATOM 624 C C . PRO A 1 84 ? 5.449 -14.046 -8.303 1.00 86.56 84 PRO A C 1
ATOM 626 O O . PRO A 1 84 ? 6.291 -14.415 -7.488 1.00 86.56 84 PRO A O 1
ATOM 629 N N . GLY A 1 85 ? 4.147 -14.281 -8.125 1.00 82.94 85 GLY A N 1
ATOM 630 C CA . GLY A 1 85 ? 3.599 -14.835 -6.902 1.00 82.94 85 GLY A CA 1
ATOM 631 C C . GLY A 1 85 ? 3.554 -13.783 -5.788 1.00 82.94 85 GLY A C 1
ATOM 632 O O . GLY A 1 85 ? 3.635 -12.575 -6.044 1.00 82.94 85 GLY A O 1
ATOM 633 N N . PRO A 1 86 ? 3.362 -14.211 -4.533 1.00 76.69 86 PRO A N 1
ATOM 634 C CA . PRO A 1 86 ? 3.310 -13.297 -3.404 1.00 76.69 86 PRO A CA 1
ATOM 635 C C . PRO A 1 86 ? 4.676 -12.643 -3.177 1.00 76.69 86 PRO A C 1
ATOM 637 O O . PRO A 1 86 ? 5.672 -13.321 -2.943 1.00 76.69 86 PRO A O 1
ATOM 640 N N . LEU A 1 87 ? 4.705 -11.310 -3.180 1.00 80.06 87 LEU A N 1
ATOM 641 C CA . LEU A 1 87 ? 5.894 -10.542 -2.819 1.00 80.06 87 LEU A CA 1
ATOM 642 C C . LEU A 1 87 ? 5.825 -10.084 -1.356 1.00 80.06 87 LEU A C 1
ATOM 644 O O . LEU A 1 87 ? 4.726 -9.789 -0.861 1.00 80.06 87 LEU A O 1
ATOM 648 N N . PRO A 1 88 ? 6.970 -10.033 -0.650 1.00 78.00 88 PRO A N 1
ATOM 649 C CA . PRO A 1 88 ? 7.071 -9.385 0.649 1.00 78.00 88 PRO A CA 1
ATOM 650 C C . PRO A 1 88 ? 6.596 -7.923 0.583 1.00 78.00 88 PRO A C 1
ATOM 652 O O . PRO A 1 88 ? 6.811 -7.252 -0.435 1.00 78.00 88 PRO A O 1
ATOM 655 N N . PRO A 1 89 ? 5.897 -7.415 1.608 1.00 71.69 89 PRO A N 1
ATOM 656 C CA . PRO A 1 89 ? 5.319 -6.079 1.537 1.00 71.69 89 PRO A CA 1
ATOM 657 C C . PRO A 1 89 ? 6.311 -4.927 1.491 1.00 71.69 89 PRO A C 1
ATOM 659 O O . PRO A 1 89 ? 6.085 -3.943 0.796 1.00 71.69 89 PRO A O 1
ATOM 662 N N . ASP A 1 90 ? 7.420 -5.064 2.201 1.00 77.00 90 ASP A N 1
ATOM 663 C CA . ASP A 1 90 ? 8.566 -4.168 2.138 1.00 77.00 90 ASP A CA 1
ATOM 664 C C . ASP A 1 90 ? 9.114 -4.086 0.703 1.00 77.00 90 ASP A C 1
ATOM 666 O O . ASP A 1 90 ? 9.334 -2.992 0.182 1.00 77.00 90 ASP A O 1
ATOM 670 N N . VAL A 1 91 ? 9.230 -5.221 0.007 1.00 87.69 91 VAL A N 1
ATOM 671 C CA . VAL A 1 91 ? 9.581 -5.266 -1.419 1.00 87.69 91 VAL A CA 1
ATOM 672 C C . VAL A 1 91 ? 8.516 -4.562 -2.264 1.00 87.69 91 VAL A C 1
ATOM 674 O O . VAL A 1 91 ? 8.868 -3.781 -3.145 1.00 87.69 91 VAL A O 1
ATOM 677 N N . LEU A 1 92 ? 7.222 -4.767 -2.004 1.00 86.19 92 LEU A N 1
ATOM 678 C CA . LEU A 1 92 ? 6.158 -4.063 -2.732 1.00 86.19 92 LEU A CA 1
ATOM 679 C C . LEU A 1 92 ? 6.197 -2.548 -2.509 1.00 86.19 92 LEU A C 1
ATOM 681 O O . LEU A 1 92 ? 6.122 -1.805 -3.485 1.00 86.19 92 LEU A O 1
ATOM 685 N N . GLY A 1 93 ? 6.361 -2.085 -1.269 1.00 82.69 93 GLY A N 1
ATOM 686 C CA . GLY A 1 93 ? 6.504 -0.667 -0.937 1.00 82.69 93 GLY A CA 1
ATOM 687 C C . GLY A 1 93 ? 7.738 -0.054 -1.599 1.00 82.69 93 GLY A C 1
ATOM 688 O O . GLY A 1 93 ? 7.649 1.000 -2.237 1.00 82.69 93 GLY A O 1
ATOM 689 N N . LEU A 1 94 ? 8.867 -0.770 -1.553 1.00 93.12 94 LEU A N 1
ATOM 690 C CA . LEU A 1 94 ? 10.099 -0.389 -2.235 1.00 93.12 94 LEU A CA 1
ATOM 691 C C . LEU A 1 94 ? 9.905 -0.263 -3.744 1.00 93.12 94 LEU A C 1
ATOM 693 O O . LEU A 1 94 ? 10.503 0.630 -4.330 1.00 93.12 94 LEU A O 1
ATOM 697 N N . LEU A 1 95 ? 9.140 -1.152 -4.384 1.00 94.69 95 LEU A N 1
ATOM 698 C CA . LEU A 1 95 ? 8.895 -1.123 -5.831 1.00 94.69 95 LEU A CA 1
ATOM 699 C C . LEU A 1 95 ? 7.803 -0.125 -6.221 1.00 94.69 95 LEU A C 1
ATOM 701 O O . LEU A 1 95 ? 7.851 0.430 -7.319 1.00 94.69 95 LEU A O 1
ATOM 705 N N . ARG A 1 96 ? 6.865 0.171 -5.318 1.00 93.00 96 ARG A N 1
ATOM 706 C CA . ARG A 1 96 ? 5.839 1.191 -5.530 1.00 93.00 96 ARG A CA 1
ATOM 707 C C . ARG A 1 96 ? 6.433 2.593 -5.545 1.00 93.00 96 ARG A C 1
ATOM 709 O O . ARG A 1 96 ? 6.124 3.371 -6.436 1.00 93.00 96 ARG A O 1
ATOM 716 N N . ALA A 1 97 ? 7.360 2.892 -4.639 1.00 91.38 97 ALA A N 1
ATOM 717 C CA . ALA A 1 97 ? 8.005 4.201 -4.582 1.00 91.38 97 ALA A CA 1
ATOM 718 C C . ALA A 1 97 ? 8.635 4.667 -5.922 1.00 91.38 97 ALA A C 1
ATOM 720 O O . ALA A 1 97 ? 8.315 5.768 -6.370 1.00 91.38 97 ALA A O 1
ATOM 721 N N . PRO A 1 98 ? 9.490 3.886 -6.609 1.00 92.38 98 PRO A N 1
ATOM 722 C CA . PRO A 1 98 ? 10.034 4.252 -7.908 1.00 92.38 98 PRO A CA 1
ATOM 723 C C . PRO A 1 98 ? 9.011 4.140 -9.041 1.00 92.38 98 PRO A C 1
ATOM 725 O O . PRO A 1 98 ? 9.196 4.821 -10.046 1.00 92.38 98 PRO A O 1
ATOM 728 N N . ALA A 1 99 ? 7.952 3.334 -8.898 1.00 92.44 99 ALA A N 1
ATOM 729 C CA . ALA A 1 99 ? 6.809 3.365 -9.813 1.00 92.44 99 ALA A CA 1
ATOM 730 C C . ALA A 1 99 ? 6.033 4.695 -9.717 1.00 92.44 99 ALA A C 1
ATOM 732 O O . ALA A 1 99 ? 5.534 5.171 -10.729 1.00 92.44 99 ALA A O 1
ATOM 733 N N . ASP A 1 100 ? 6.026 5.329 -8.540 1.00 89.31 100 ASP A N 1
ATOM 734 C CA . ASP A 1 100 ? 5.450 6.656 -8.274 1.00 89.31 100 ASP A CA 1
ATOM 735 C C . ASP A 1 100 ? 6.473 7.810 -8.461 1.00 89.31 100 ASP A C 1
ATOM 737 O O . ASP A 1 100 ? 6.278 8.926 -7.968 1.00 89.31 100 ASP A O 1
ATOM 741 N N . GLY A 1 101 ? 7.617 7.548 -9.107 1.00 90.19 101 GLY A N 1
ATOM 742 C CA . GLY A 1 101 ? 8.633 8.566 -9.419 1.00 90.19 101 GLY A CA 1
ATOM 743 C C . GLY A 1 101 ? 9.572 8.959 -8.270 1.00 90.19 101 GLY A C 1
ATOM 744 O O . GLY A 1 101 ? 10.377 9.893 -8.395 1.00 90.19 101 GLY A O 1
ATOM 745 N N . LYS A 1 102 ? 9.543 8.257 -7.130 1.00 90.75 102 LYS A N 1
ATOM 746 C CA . LYS A 1 102 ? 10.444 8.515 -5.989 1.00 90.75 102 LYS A CA 1
ATOM 747 C C . LYS A 1 102 ? 11.816 7.856 -6.197 1.00 90.75 102 LYS A C 1
ATOM 749 O O . LYS A 1 102 ? 11.956 6.811 -6.825 1.00 90.75 102 LYS A O 1
ATOM 754 N N . THR A 1 103 ? 12.892 8.477 -5.695 1.00 93.12 103 THR A N 1
ATOM 755 C CA . THR A 1 103 ? 14.205 7.796 -5.611 1.00 93.12 103 THR A CA 1
ATOM 756 C C . THR A 1 103 ? 14.209 6.835 -4.423 1.00 93.12 103 THR A C 1
ATOM 758 O O . THR A 1 103 ? 13.467 7.038 -3.466 1.00 93.12 103 THR A O 1
ATOM 761 N N . LEU A 1 104 ? 15.121 5.854 -4.411 1.00 91.69 104 LEU A N 1
ATOM 762 C CA . LEU A 1 104 ? 15.358 5.033 -3.214 1.00 91.69 104 LEU A CA 1
ATOM 763 C C . LEU A 1 104 ? 15.763 5.871 -1.991 1.00 91.69 104 LEU A C 1
ATOM 765 O O . LEU A 1 104 ? 15.405 5.531 -0.868 1.00 91.69 104 LEU A O 1
ATOM 769 N N . SER A 1 105 ? 16.499 6.968 -2.203 1.00 93.12 105 SER A N 1
ATOM 770 C CA . SER A 1 105 ? 16.847 7.914 -1.136 1.00 93.12 105 SER A CA 1
ATOM 771 C C . SER A 1 105 ? 15.622 8.681 -0.634 1.00 93.12 105 SER A C 1
ATOM 773 O O . SER A 1 105 ? 15.479 8.872 0.567 1.00 93.12 105 SER A O 1
ATOM 775 N N . GLY A 1 106 ? 14.732 9.098 -1.541 1.00 91.94 106 GLY A N 1
ATOM 776 C CA . GLY A 1 106 ? 13.468 9.745 -1.191 1.00 91.94 106 GLY A CA 1
ATOM 777 C C . GLY A 1 106 ? 12.558 8.810 -0.399 1.00 91.94 106 GLY A C 1
ATOM 778 O O . GLY A 1 106 ? 12.045 9.208 0.638 1.00 91.94 106 GLY A O 1
ATOM 779 N N . TYR A 1 107 ? 12.458 7.549 -0.826 1.00 91.06 107 TYR A N 1
ATOM 780 C CA . TYR A 1 107 ? 11.725 6.514 -0.098 1.00 91.06 107 TYR A CA 1
ATOM 781 C C . TYR A 1 107 ? 12.320 6.242 1.291 1.00 91.06 107 TYR A C 1
ATOM 783 O O . TYR A 1 107 ? 11.588 6.176 2.271 1.00 91.06 107 TYR A O 1
ATOM 791 N N . ALA A 1 108 ? 13.652 6.162 1.408 1.00 88.38 108 ALA A N 1
ATOM 792 C CA . ALA A 1 108 ? 14.315 5.999 2.704 1.00 88.38 108 ALA A CA 1
ATOM 793 C C . ALA A 1 108 ? 14.006 7.161 3.660 1.00 88.38 108 ALA A C 1
ATOM 795 O O . ALA A 1 108 ? 13.685 6.933 4.823 1.00 88.38 108 ALA A O 1
ATOM 796 N N . LYS A 1 109 ? 14.061 8.402 3.152 1.00 91.06 109 LYS A N 1
ATOM 797 C CA . LYS A 1 109 ? 13.735 9.611 3.919 1.00 91.06 109 LYS A CA 1
ATOM 798 C C . LYS A 1 109 ? 12.285 9.599 4.404 1.00 91.06 109 LYS A C 1
ATOM 800 O O . LYS A 1 109 ? 12.040 9.933 5.554 1.00 91.06 109 LYS A O 1
ATOM 805 N N . GLU A 1 110 ? 11.348 9.215 3.542 1.00 84.62 110 GLU A N 1
ATOM 806 C CA . GLU A 1 110 ? 9.919 9.127 3.868 1.00 84.62 110 GLU A CA 1
ATOM 807 C C . GLU A 1 110 ? 9.630 8.105 4.971 1.00 84.62 110 GLU A C 1
ATOM 809 O O . GLU A 1 110 ? 8.812 8.367 5.845 1.00 84.62 110 GLU A O 1
ATOM 814 N N . LEU A 1 111 ? 10.335 6.973 4.966 1.00 77.81 111 LEU A N 1
ATOM 815 C CA . LEU A 1 111 ? 10.207 5.952 6.005 1.00 77.81 111 LEU A CA 1
ATOM 816 C C . LEU A 1 111 ? 11.022 6.242 7.276 1.00 77.81 111 LEU A C 1
ATOM 818 O O . LEU A 1 111 ? 10.936 5.476 8.229 1.00 77.81 111 LEU A O 1
ATOM 822 N N . GLY A 1 112 ? 11.852 7.289 7.296 1.00 85.38 112 GLY A N 1
ATOM 823 C CA . GLY A 1 112 ? 12.758 7.556 8.419 1.00 85.38 112 GLY A CA 1
ATOM 824 C C . GLY A 1 112 ? 13.863 6.503 8.597 1.00 85.38 112 GLY A C 1
ATOM 825 O O . GLY A 1 112 ? 14.396 6.350 9.692 1.00 85.38 112 GLY A O 1
ATOM 826 N N . VAL A 1 113 ? 14.229 5.774 7.535 1.00 84.94 113 VAL A N 1
ATOM 827 C CA . VAL A 1 113 ? 15.236 4.696 7.574 1.00 84.94 113 VAL A CA 1
ATOM 828 C C . VAL A 1 113 ? 16.534 5.094 6.872 1.00 84.94 113 VAL A C 1
ATOM 830 O O . VAL A 1 113 ? 16.587 6.014 6.049 1.00 84.94 113 VAL A O 1
ATOM 833 N N . ARG A 1 114 ? 17.622 4.369 7.150 1.00 89.12 114 ARG A N 1
ATOM 834 C CA . ARG A 1 114 ? 18.911 4.609 6.487 1.00 89.12 114 ARG A CA 1
ATOM 835 C C . ARG A 1 114 ? 18.844 4.177 5.024 1.00 89.12 114 ARG A C 1
ATOM 837 O O . ARG A 1 114 ? 18.325 3.115 4.687 1.00 89.12 114 ARG A O 1
ATOM 844 N N . ARG A 1 115 ? 19.492 4.941 4.140 1.00 94.94 115 ARG A N 1
ATOM 845 C CA . ARG A 1 115 ? 19.620 4.603 2.707 1.00 94.94 115 ARG A CA 1
ATOM 846 C C . ARG A 1 115 ? 20.218 3.208 2.466 1.00 94.94 115 ARG A C 1
ATOM 848 O O . ARG A 1 115 ? 19.863 2.546 1.497 1.00 94.94 115 ARG A O 1
ATOM 855 N N . THR A 1 116 ? 21.112 2.745 3.337 1.00 88.81 116 THR A N 1
ATOM 856 C CA . THR A 1 116 ? 21.702 1.401 3.247 1.00 88.81 116 THR A CA 1
ATOM 857 C C . THR A 1 116 ? 20.665 0.289 3.430 1.00 88.81 116 THR A C 1
ATOM 859 O O . THR A 1 116 ? 20.791 -0.757 2.795 1.00 88.81 116 THR A O 1
ATOM 8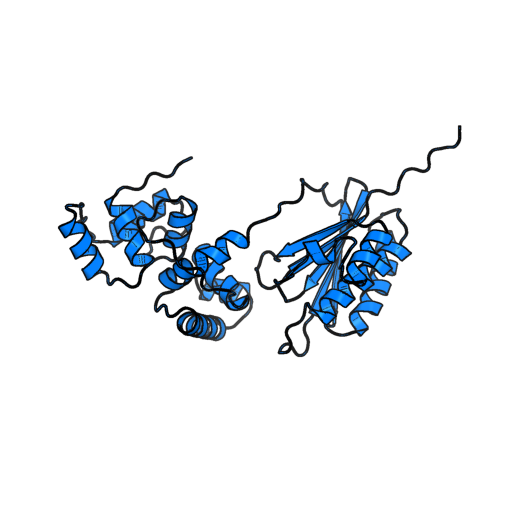62 N N . GLN A 1 117 ? 19.608 0.521 4.219 1.00 83.00 117 GLN A N 1
ATOM 863 C CA . GLN A 1 117 ? 18.513 -0.435 4.413 1.00 83.00 117 GLN A CA 1
ATOM 864 C C . GLN A 1 117 ? 17.665 -0.558 3.143 1.00 83.00 117 GLN A C 1
ATOM 866 O O . GLN A 1 117 ? 17.451 -1.668 2.661 1.00 83.00 117 GLN A O 1
ATOM 871 N N . THR A 1 118 ? 17.281 0.557 2.509 1.00 90.56 118 THR A N 1
ATOM 872 C CA . THR A 1 118 ? 16.542 0.495 1.232 1.00 90.56 118 THR A CA 1
ATOM 873 C C . THR A 1 118 ? 17.387 -0.095 0.100 1.00 90.56 118 THR A C 1
ATOM 875 O O . THR A 1 118 ? 16.864 -0.790 -0.769 1.00 90.56 118 THR A O 1
ATOM 878 N N . GLN A 1 119 ? 18.710 0.101 0.120 1.00 93.44 119 GLN A N 1
ATOM 879 C CA . GLN A 1 119 ? 19.632 -0.569 -0.804 1.00 93.44 119 GLN A CA 1
ATOM 880 C C . GLN A 1 119 ? 19.737 -2.080 -0.557 1.00 93.44 119 GLN A C 1
ATOM 882 O O . GLN A 1 119 ? 19.816 -2.845 -1.520 1.00 93.44 119 GLN A O 1
ATOM 887 N N . ALA A 1 120 ? 19.761 -2.523 0.703 1.00 87.62 120 ALA A N 1
ATOM 888 C CA . ALA A 1 120 ? 19.728 -3.942 1.051 1.00 87.62 120 ALA A CA 1
ATOM 889 C C . ALA A 1 120 ? 18.420 -4.589 0.579 1.00 87.62 120 ALA A C 1
ATOM 891 O O . ALA A 1 120 ? 18.466 -5.598 -0.121 1.00 87.62 120 ALA A O 1
ATOM 892 N N . LEU A 1 121 ? 17.286 -3.935 0.829 1.00 87.81 121 LEU A N 1
ATOM 893 C CA . LEU A 1 121 ? 15.978 -4.381 0.360 1.00 87.81 121 LEU A CA 1
ATOM 894 C C . LEU A 1 121 ? 15.901 -4.439 -1.172 1.00 87.81 121 LEU A C 1
ATOM 896 O O . LEU A 1 121 ? 15.393 -5.401 -1.741 1.00 87.81 121 LEU A O 1
ATOM 900 N N . ALA A 1 122 ? 16.493 -3.465 -1.868 1.00 93.88 122 ALA A N 1
ATOM 901 C CA . ALA A 1 122 ? 16.585 -3.499 -3.324 1.00 93.88 122 ALA A CA 1
ATOM 902 C C . ALA A 1 122 ? 17.451 -4.660 -3.826 1.00 93.88 122 ALA A C 1
ATOM 904 O O . ALA A 1 122 ? 17.135 -5.244 -4.856 1.00 93.88 122 ALA A O 1
ATOM 905 N N . ARG A 1 123 ? 18.546 -5.012 -3.139 1.00 94.38 123 ARG A N 1
ATOM 906 C CA . ARG A 1 123 ? 19.337 -6.212 -3.475 1.00 94.38 123 ARG A CA 1
ATOM 907 C C . ARG A 1 123 ? 18.525 -7.484 -3.258 1.00 94.38 123 ARG A C 1
ATOM 909 O O . ARG A 1 123 ? 18.502 -8.319 -4.153 1.00 94.38 123 ARG A O 1
ATOM 916 N N . TYR A 1 124 ? 17.811 -7.584 -2.142 1.00 90.75 124 TYR A N 1
ATOM 917 C CA . TYR A 1 124 ? 16.922 -8.708 -1.869 1.00 90.75 124 TYR A CA 1
ATOM 918 C C . TYR A 1 124 ? 15.838 -8.859 -2.948 1.00 90.75 124 TYR A C 1
ATOM 920 O O . TYR A 1 124 ? 15.679 -9.941 -3.508 1.00 90.75 124 TYR A O 1
ATOM 928 N N . ALA A 1 125 ? 15.187 -7.761 -3.344 1.00 92.12 125 ALA A N 1
ATOM 929 C CA . ALA A 1 125 ? 14.213 -7.755 -4.434 1.00 92.12 125 ALA A CA 1
ATOM 930 C C . ALA A 1 125 ? 14.814 -8.241 -5.766 1.00 92.12 125 ALA A C 1
ATOM 932 O O . ALA A 1 125 ? 14.157 -8.986 -6.489 1.00 92.12 125 ALA A O 1
ATOM 933 N N . ARG A 1 126 ? 16.067 -7.869 -6.083 1.00 94.81 126 ARG A N 1
ATOM 934 C CA . ARG A 1 126 ? 16.778 -8.369 -7.278 1.00 94.81 126 ARG A CA 1
ATOM 935 C C . ARG A 1 126 ? 16.963 -9.877 -7.255 1.00 94.81 126 ARG A C 1
ATOM 937 O O . ARG A 1 126 ? 16.7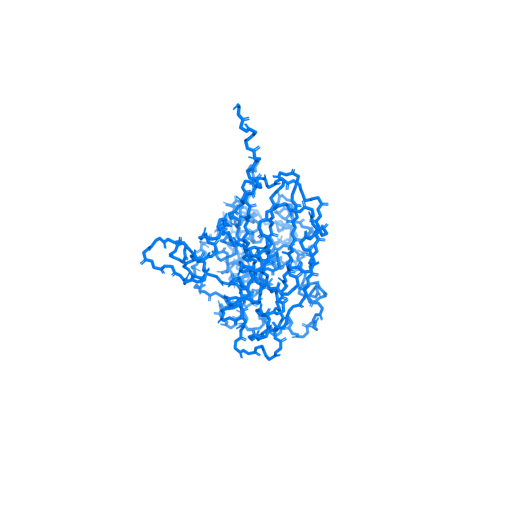19 -10.508 -8.279 1.00 94.81 126 ARG A O 1
ATOM 944 N N . THR A 1 127 ? 17.362 -10.437 -6.115 1.00 91.12 127 THR A N 1
ATOM 945 C CA . THR A 1 127 ? 17.500 -11.888 -5.942 1.00 91.12 127 THR A CA 1
ATOM 946 C C . THR A 1 127 ? 16.149 -12.578 -6.086 1.00 91.12 127 THR A C 1
ATOM 948 O O . THR A 1 127 ? 16.024 -13.516 -6.866 1.00 91.12 127 THR A O 1
ATOM 951 N N . LEU A 1 128 ? 15.126 -12.070 -5.393 1.00 89.12 128 LEU A N 1
ATOM 952 C CA . LEU A 1 128 ? 13.785 -12.651 -5.373 1.00 89.12 128 LEU A CA 1
ATOM 953 C C . LEU A 1 128 ? 13.138 -12.674 -6.762 1.00 89.12 128 LEU A C 1
ATOM 955 O O . LEU A 1 128 ? 12.545 -13.668 -7.165 1.00 89.12 128 LEU A O 1
ATOM 959 N N . LEU A 1 129 ? 13.246 -11.566 -7.493 1.00 91.88 129 LEU A N 1
ATOM 960 C CA . LEU A 1 129 ? 12.602 -11.401 -8.790 1.00 91.88 129 LEU A CA 1
ATOM 961 C C . LEU A 1 129 ? 13.516 -11.742 -9.964 1.00 91.88 129 LEU A C 1
ATOM 963 O O . LEU A 1 129 ? 13.040 -11.669 -11.090 1.00 91.88 129 LEU A O 1
ATOM 967 N N . GLY A 1 130 ? 14.795 -12.066 -9.749 1.00 92.06 130 GLY A N 1
ATOM 968 C CA . GLY A 1 130 ? 15.770 -12.385 -10.801 1.00 92.06 130 GLY A CA 1
ATOM 969 C C . GLY A 1 130 ? 15.963 -11.268 -11.833 1.00 92.06 130 GLY A C 1
ATOM 970 O O . GLY A 1 130 ? 16.037 -11.547 -13.031 1.00 92.06 130 GLY A O 1
ATOM 971 N N . ALA A 1 131 ? 15.949 -10.005 -11.399 1.00 89.56 131 ALA A N 1
ATOM 972 C CA . ALA A 1 131 ? 15.999 -8.832 -12.274 1.00 89.56 131 ALA A CA 1
ATOM 973 C C . ALA A 1 131 ? 17.103 -7.858 -11.833 1.00 89.56 131 ALA A C 1
ATOM 975 O O . ALA A 1 131 ? 17.174 -7.527 -10.651 1.00 89.56 131 ALA A O 1
ATOM 976 N N . PRO A 1 132 ? 17.940 -7.338 -12.749 1.00 88.62 132 PRO A N 1
ATOM 977 C CA . PRO A 1 132 ? 19.105 -6.542 -12.349 1.00 88.62 132 PRO A CA 1
ATOM 978 C C . PRO A 1 132 ? 18.790 -5.059 -12.112 1.00 88.62 132 PRO A C 1
ATOM 980 O O . PRO A 1 132 ? 19.470 -4.388 -11.328 1.00 88.62 132 PRO A O 1
ATOM 983 N N . THR A 1 133 ? 17.748 -4.525 -12.753 1.00 92.06 133 THR A N 1
ATOM 984 C CA . THR A 1 133 ? 17.399 -3.095 -12.695 1.00 92.06 133 THR A CA 1
ATOM 985 C C . THR A 1 133 ? 16.075 -2.853 -11.977 1.00 92.06 133 THR A C 1
ATOM 987 O O . THR A 1 133 ? 15.177 -3.689 -12.017 1.00 92.06 133 THR A O 1
ATOM 990 N N . LEU A 1 134 ? 15.920 -1.678 -11.353 1.00 92.69 134 LEU A N 1
ATOM 991 C CA . LEU A 1 134 ? 14.660 -1.288 -10.701 1.00 92.69 134 LEU A CA 1
ATOM 992 C C . LEU A 1 134 ? 13.485 -1.229 -11.685 1.00 92.69 134 LEU A C 1
ATOM 994 O O . LEU A 1 134 ? 12.373 -1.573 -11.310 1.00 92.69 134 LEU A O 1
ATOM 998 N N . ALA A 1 135 ? 13.722 -0.834 -12.938 1.00 92.94 135 ALA A N 1
ATOM 999 C CA . ALA A 1 135 ? 12.680 -0.800 -13.962 1.00 92.94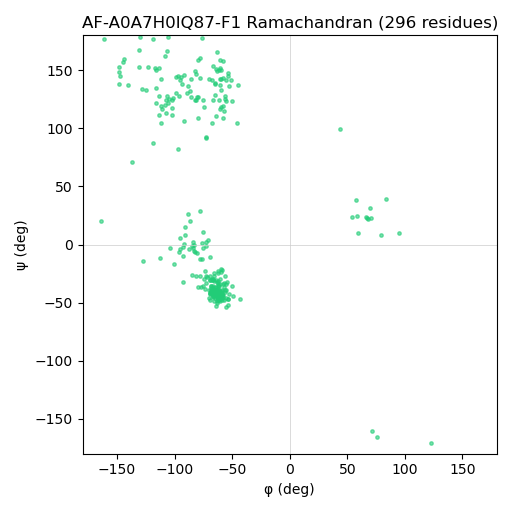 135 ALA A CA 1
ATOM 1000 C C . ALA A 1 135 ? 12.181 -2.214 -14.310 1.00 92.94 135 ALA A C 1
ATOM 1002 O O . ALA A 1 135 ? 10.975 -2.443 -14.368 1.00 92.94 135 ALA A O 1
ATOM 1003 N N . CYS A 1 136 ? 13.098 -3.183 -14.422 1.00 93.12 136 CYS A N 1
ATOM 1004 C CA . CYS A 1 136 ? 12.755 -4.594 -14.606 1.00 93.12 136 CYS A CA 1
ATOM 1005 C C . CYS A 1 136 ? 12.054 -5.178 -13.365 1.00 93.12 136 CYS A C 1
ATOM 1007 O O . CYS A 1 136 ? 11.094 -5.934 -13.498 1.00 93.12 136 CYS A O 1
ATOM 1009 N N . LEU A 1 137 ? 12.462 -4.779 -12.154 1.00 95.06 137 LEU A N 1
ATOM 1010 C CA . LEU A 1 137 ? 11.771 -5.175 -10.923 1.00 95.06 137 LEU A CA 1
ATOM 1011 C C . LEU A 1 137 ? 10.330 -4.656 -10.872 1.00 95.06 137 LEU A C 1
ATOM 1013 O O . LEU A 1 137 ? 9.416 -5.430 -10.601 1.00 95.06 137 LEU A O 1
ATOM 1017 N N . VAL A 1 138 ? 10.119 -3.370 -11.172 1.00 94.88 138 VAL A N 1
ATOM 1018 C CA . VAL A 1 138 ? 8.779 -2.773 -11.245 1.00 94.88 138 VAL A CA 1
ATOM 1019 C C . VAL A 1 138 ? 7.939 -3.473 -12.305 1.00 94.88 138 VAL A C 1
ATOM 1021 O O . VAL A 1 138 ? 6.805 -3.838 -12.010 1.00 94.88 138 VAL A O 1
ATOM 1024 N N . HIS A 1 139 ? 8.501 -3.740 -13.490 1.00 94.00 139 HIS A N 1
ATOM 1025 C CA . HIS A 1 139 ? 7.821 -4.511 -14.528 1.00 94.00 139 HIS A CA 1
ATOM 1026 C C . HIS A 1 139 ? 7.375 -5.882 -14.011 1.00 94.00 139 HIS A C 1
ATOM 1028 O O . HIS A 1 139 ? 6.191 -6.191 -14.069 1.00 94.00 139 HIS A O 1
ATOM 1034 N N . ARG A 1 140 ? 8.276 -6.685 -13.433 1.00 94.38 140 ARG A N 1
ATOM 1035 C CA . ARG A 1 140 ? 7.925 -8.016 -12.906 1.00 94.38 140 ARG A CA 1
ATOM 1036 C C . ARG A 1 140 ? 6.896 -7.953 -11.776 1.00 94.38 140 ARG A C 1
ATOM 1038 O O . ARG A 1 140 ? 6.067 -8.846 -11.667 1.00 94.38 140 ARG A O 1
ATOM 1045 N N . ALA A 1 141 ? 6.896 -6.892 -10.972 1.00 94.12 141 ALA A N 1
ATOM 1046 C CA . ALA A 1 141 ? 5.939 -6.705 -9.885 1.00 94.12 141 ALA A CA 1
ATOM 1047 C C . ALA A 1 141 ? 4.586 -6.109 -10.315 1.00 94.12 141 ALA A C 1
ATOM 1049 O O . ALA A 1 141 ? 3.675 -6.039 -9.488 1.00 94.12 141 ALA A O 1
ATOM 1050 N N . LEU A 1 142 ? 4.406 -5.704 -11.579 1.00 92.44 142 LEU A N 1
ATOM 1051 C CA . LEU A 1 142 ? 3.184 -5.045 -12.061 1.00 92.44 142 LEU A CA 1
ATOM 1052 C C . LEU A 1 142 ? 1.875 -5.754 -11.696 1.00 92.44 142 LEU A C 1
ATOM 1054 O O . LEU A 1 142 ? 0.960 -5.052 -11.256 1.00 92.44 142 LEU A O 1
ATOM 1058 N N . PRO A 1 143 ? 1.745 -7.094 -11.824 1.00 89.25 143 PRO A N 1
ATOM 1059 C CA . PRO A 1 143 ? 0.514 -7.777 -11.441 1.00 89.25 143 PRO A CA 1
ATOM 1060 C C . PRO A 1 143 ? 0.145 -7.472 -9.988 1.00 89.25 143 PRO A C 1
ATOM 1062 O O . PRO A 1 143 ? -1.008 -7.184 -9.692 1.00 89.25 143 PRO A O 1
ATOM 1065 N N . ARG A 1 144 ? 1.132 -7.398 -9.092 1.00 86.56 144 ARG A N 1
ATOM 1066 C CA . ARG A 1 144 ? 0.924 -7.089 -7.673 1.00 86.56 144 ARG A CA 1
ATOM 1067 C C . ARG A 1 144 ? 0.729 -5.598 -7.407 1.00 86.56 144 ARG A C 1
ATOM 1069 O O . ARG A 1 144 ? -0.116 -5.239 -6.594 1.00 86.56 144 ARG A O 1
ATOM 1076 N N . LEU A 1 145 ? 1.428 -4.726 -8.133 1.00 86.19 145 LEU A N 1
ATOM 1077 C CA . LEU A 1 145 ? 1.286 -3.273 -7.988 1.00 86.19 145 LEU A CA 1
ATOM 1078 C C . LEU A 1 145 ? -0.091 -2.756 -8.444 1.00 86.19 145 LEU A C 1
ATOM 1080 O O . LEU A 1 145 ? -0.570 -1.763 -7.898 1.00 86.19 145 LEU A O 1
ATOM 1084 N N . ARG A 1 146 ? -0.745 -3.418 -9.410 1.00 75.31 146 ARG A N 1
ATOM 1085 C CA . ARG A 1 146 ? -2.102 -3.058 -9.876 1.00 75.31 146 ARG A CA 1
ATOM 1086 C C . ARG A 1 146 ? -3.199 -3.473 -8.893 1.00 75.31 146 ARG A C 1
ATOM 1088 O O . ARG A 1 146 ? -4.161 -2.735 -8.721 1.00 75.31 146 ARG A O 1
ATOM 1095 N N . HIS A 1 147 ? -3.034 -4.616 -8.227 1.00 59.78 147 HIS A N 1
ATOM 1096 C CA . HIS A 1 147 ? -4.031 -5.160 -7.294 1.00 59.78 147 HIS A CA 1
ATOM 1097 C C . HIS A 1 147 ? -4.029 -4.471 -5.923 1.00 59.78 147 HIS A C 1
ATOM 1099 O O . HIS A 1 147 ? -4.976 -4.626 -5.163 1.00 59.78 147 HIS A O 1
ATOM 1105 N N . ALA A 1 148 ? -3.016 -3.658 -5.615 1.00 53.97 148 ALA A N 1
ATOM 1106 C CA . ALA A 1 148 ? -3.016 -2.804 -4.426 1.00 53.97 148 ALA A CA 1
ATOM 1107 C C . ALA A 1 148 ? -4.017 -1.620 -4.517 1.00 53.97 148 ALA A C 1
ATOM 1109 O O . ALA A 1 148 ? -4.059 -0.768 -3.631 1.00 53.97 148 ALA A O 1
ATOM 1110 N N . GLY A 1 149 ? -4.809 -1.533 -5.595 1.00 45.22 149 GLY A N 1
ATOM 1111 C CA . GLY A 1 149 ? -5.816 -0.499 -5.817 1.00 45.22 149 GLY A CA 1
ATOM 1112 C C . GLY A 1 149 ? -7.210 -0.876 -5.309 1.00 45.22 149 GLY A C 1
ATOM 1113 O O . GLY A 1 149 ? -7.912 -1.636 -5.959 1.00 45.22 149 GLY A O 1
ATOM 1114 N N . HIS A 1 150 ? -7.606 -0.263 -4.190 1.00 40.47 150 HIS A N 1
ATOM 1115 C CA . HIS A 1 150 ? -8.949 0.268 -3.910 1.00 40.47 150 HIS A CA 1
ATOM 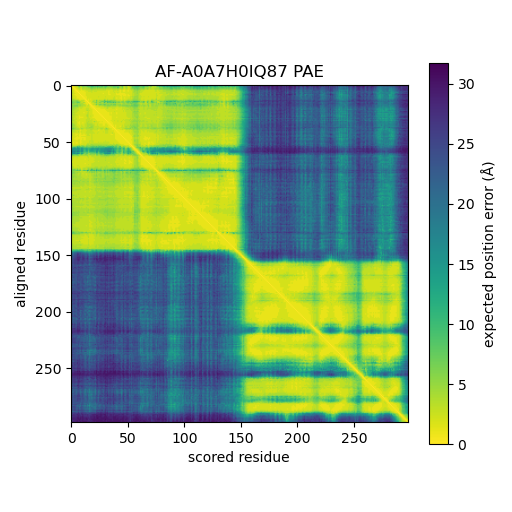1116 C C . HIS A 1 150 ? -10.173 -0.590 -4.301 1.00 40.47 150 HIS A C 1
ATOM 1118 O O . HIS A 1 150 ? -10.748 -0.414 -5.372 1.00 40.47 150 HIS A O 1
ATOM 1124 N N . THR A 1 151 ? -10.753 -1.302 -3.333 1.00 35.72 151 THR A N 1
ATOM 1125 C CA . THR A 1 151 ? -12.202 -1.159 -3.116 1.00 35.72 151 THR A CA 1
ATOM 1126 C C . THR A 1 151 ? -12.415 0.209 -2.478 1.00 35.72 151 THR A C 1
ATOM 1128 O O . THR A 1 151 ? -12.281 0.363 -1.264 1.00 35.72 151 THR A O 1
ATOM 1131 N N . ALA A 1 152 ? -12.641 1.238 -3.297 1.00 37.38 152 ALA A N 1
ATOM 1132 C CA . ALA A 1 152 ? -13.091 2.523 -2.783 1.00 37.38 152 ALA A CA 1
ATOM 1133 C C . ALA A 1 152 ? -14.436 2.286 -2.072 1.00 37.38 152 ALA A C 1
ATOM 1135 O O . ALA A 1 152 ? -15.369 1.810 -2.724 1.00 37.38 152 ALA A O 1
ATOM 1136 N N . PRO A 1 153 ? -14.564 2.548 -0.758 1.00 44.41 153 PRO A N 1
ATOM 1137 C CA . PRO A 1 153 ? -15.885 2.587 -0.158 1.00 44.41 153 PRO A CA 1
ATOM 1138 C C . PRO A 1 153 ? -16.660 3.735 -0.814 1.00 44.41 153 PRO A C 1
ATOM 1140 O O . PRO A 1 153 ? -16.065 4.739 -1.222 1.00 44.41 153 PRO A O 1
ATOM 1143 N N . ALA A 1 154 ? -17.981 3.584 -0.919 1.00 47.62 154 ALA A N 1
ATOM 1144 C CA . ALA A 1 154 ? -18.875 4.697 -1.222 1.00 47.62 154 ALA A CA 1
ATOM 1145 C C . ALA A 1 154 ? -18.467 5.908 -0.367 1.00 47.62 154 ALA A C 1
ATOM 1147 O O . ALA A 1 154 ? -18.095 5.722 0.793 1.00 47.62 154 ALA A O 1
ATOM 1148 N N . ALA A 1 155 ? -18.446 7.106 -0.962 1.00 52.78 155 ALA A N 1
ATOM 1149 C CA . ALA A 1 155 ? -17.943 8.324 -0.331 1.00 52.78 155 ALA A CA 1
ATOM 1150 C C . ALA A 1 155 ? -18.487 8.458 1.102 1.00 52.78 155 ALA A C 1
ATOM 1152 O O . ALA A 1 155 ? -19.665 8.741 1.301 1.00 52.78 155 ALA A O 1
ATOM 1153 N N . ALA A 1 156 ? -17.633 8.176 2.089 1.00 63.84 156 ALA A N 1
ATOM 1154 C CA . ALA A 1 156 ? -18.011 8.239 3.492 1.00 63.84 156 ALA A CA 1
ATOM 1155 C C . ALA A 1 156 ? -18.284 9.700 3.861 1.00 63.84 156 ALA A C 1
ATOM 1157 O O . ALA A 1 156 ? -17.568 10.593 3.394 1.00 63.84 156 ALA A O 1
ATOM 1158 N N . ALA A 1 157 ? -19.300 9.933 4.694 1.00 81.44 157 ALA A N 1
ATOM 1159 C CA . ALA A 1 157 ? -19.619 11.268 5.185 1.00 81.44 157 ALA A CA 1
ATOM 1160 C C . ALA A 1 157 ? -18.377 11.930 5.826 1.00 81.44 157 ALA A C 1
ATOM 1162 O O . ALA A 1 157 ? -17.536 11.221 6.399 1.00 81.44 157 ALA A O 1
ATOM 1163 N N . PRO A 1 158 ? -18.232 13.267 5.741 1.00 89.88 158 PRO A N 1
ATOM 1164 C CA . PRO A 1 158 ? -17.097 13.972 6.328 1.00 89.88 158 PRO A CA 1
ATOM 1165 C C . PRO A 1 158 ? -16.916 13.645 7.815 1.00 89.88 158 PRO A C 1
ATOM 1167 O O . PRO A 1 158 ? -17.881 13.432 8.547 1.00 89.88 158 PRO A O 1
ATOM 1170 N N . VAL A 1 159 ? -15.663 13.583 8.267 1.00 92.06 159 VAL A N 1
ATOM 1171 C CA . VAL A 1 159 ? -15.316 13.308 9.670 1.00 92.06 159 VAL A CA 1
ATOM 1172 C C . VAL A 1 159 ? -15.436 14.595 10.485 1.00 92.06 159 VAL A C 1
ATOM 1174 O O . VAL A 1 159 ? -14.767 15.576 10.170 1.00 92.06 159 VAL A O 1
ATOM 1177 N N . THR A 1 160 ? -16.237 14.579 11.551 1.00 93.31 160 THR A N 1
ATOM 1178 C CA . THR A 1 160 ? -16.469 15.729 12.446 1.00 93.31 160 THR A CA 1
ATOM 1179 C C . THR A 1 160 ? -15.520 15.749 13.640 1.00 93.31 160 THR A C 1
ATOM 1181 O O . THR A 1 160 ? -15.131 16.816 14.109 1.00 93.31 160 THR A O 1
ATOM 1184 N N . ALA A 1 161 ? -15.116 14.575 14.128 1.00 91.75 161 ALA A N 1
ATOM 1185 C CA . ALA A 1 161 ? -14.171 14.424 15.228 1.00 91.75 161 ALA A CA 1
ATOM 1186 C C . ALA A 1 161 ? -13.326 13.164 15.040 1.00 91.75 161 ALA A C 1
ATOM 1188 O O . ALA A 1 161 ? -13.810 12.144 14.547 1.00 91.75 161 ALA A O 1
ATOM 1189 N N . SER A 1 162 ? -12.057 13.214 15.449 1.00 95.50 162 SER A N 1
ATOM 1190 C CA . SER A 1 162 ? -11.161 12.064 15.373 1.00 95.50 162 SER A CA 1
ATOM 1191 C C . SER A 1 162 ? -10.137 12.072 16.497 1.00 95.50 162 SER A C 1
ATOM 1193 O O . SER A 1 162 ? -9.512 13.092 16.768 1.00 95.50 162 SER A O 1
ATOM 1195 N N . LEU A 1 163 ? -9.899 10.897 17.071 1.00 92.69 163 LEU A N 1
ATOM 1196 C CA . LEU A 1 163 ? -8.866 10.635 18.068 1.00 92.69 163 LEU A CA 1
ATOM 1197 C C . LEU A 1 163 ? -8.078 9.388 17.659 1.00 92.69 163 LEU A C 1
ATOM 1199 O O . LEU A 1 163 ? -8.609 8.521 16.964 1.00 92.69 163 LEU A O 1
ATOM 1203 N N . GLN A 1 164 ? -6.817 9.290 18.072 1.00 96.62 164 GLN A N 1
ATOM 1204 C CA . GLN A 1 164 ? -5.989 8.112 17.811 1.00 96.62 164 GLN A CA 1
ATOM 1205 C C . GLN A 1 164 ? -5.035 7.821 18.967 1.00 96.62 164 GLN A C 1
ATOM 1207 O O . GLN A 1 164 ? -4.701 8.719 19.741 1.00 96.62 164 GLN A O 1
ATOM 1212 N N . THR A 1 165 ? -4.598 6.571 19.067 1.00 96.44 165 THR A N 1
ATOM 1213 C CA . THR A 1 165 ? -3.617 6.107 20.046 1.00 96.44 165 THR A CA 1
ATOM 1214 C C . THR A 1 165 ? -2.783 4.966 19.477 1.00 96.44 165 THR A C 1
ATOM 1216 O O . THR A 1 165 ? -3.265 4.172 18.664 1.00 96.44 165 THR A O 1
ATOM 1219 N N . GLU A 1 166 ? -1.530 4.893 19.910 1.00 96.06 166 GLU A N 1
ATOM 1220 C CA . GLU A 1 166 ? -0.665 3.747 19.666 1.00 96.06 166 GLU A CA 1
ATOM 1221 C C . GLU A 1 166 ? -0.857 2.727 20.786 1.00 96.06 166 GLU A C 1
ATOM 1223 O O . GLU A 1 166 ? -0.932 3.070 21.967 1.00 96.06 166 GLU A O 1
ATOM 1228 N N . LEU A 1 167 ? -0.952 1.463 20.404 1.00 95.94 167 LEU A N 1
ATOM 1229 C CA . LEU A 1 167 ? -1.120 0.334 21.299 1.00 95.94 167 LEU A CA 1
ATOM 1230 C C . LEU A 1 167 ? 0.103 -0.582 21.187 1.00 95.94 167 LEU A C 1
ATOM 1232 O O . LEU A 1 167 ? 0.707 -0.670 20.111 1.00 95.94 167 LEU A O 1
ATOM 1236 N N . PRO A 1 168 ? 0.464 -1.292 22.267 1.00 93.00 168 PRO A N 1
ATOM 1237 C CA . PRO A 1 168 ? 1.496 -2.317 22.193 1.00 93.00 168 PRO A CA 1
ATOM 1238 C C . PRO A 1 168 ? 1.102 -3.420 21.199 1.00 93.00 168 PRO A C 1
ATOM 1240 O O . PRO A 1 168 ? -0.070 -3.609 20.883 1.00 93.00 168 PRO A O 1
ATOM 1243 N N . GLY A 1 169 ? 2.083 -4.161 20.700 1.00 89.81 169 GLY A N 1
ATOM 1244 C CA . GLY A 1 169 ? 1.876 -5.280 19.779 1.00 89.81 169 GLY A CA 1
ATOM 1245 C C . GLY A 1 169 ? 1.641 -6.624 20.466 1.00 89.81 169 GLY A C 1
ATOM 1246 O O . GLY A 1 169 ? 1.985 -7.666 19.922 1.00 89.81 169 GLY A O 1
ATOM 1247 N N . ASP A 1 170 ? 1.119 -6.625 21.686 1.00 90.88 170 ASP A N 1
ATOM 1248 C CA . ASP A 1 170 ? 0.905 -7.840 22.467 1.00 90.88 170 ASP A CA 1
ATOM 1249 C C . ASP A 1 170 ? -0.524 -7.905 23.019 1.00 90.88 170 ASP A C 1
ATOM 1251 O O . ASP A 1 170 ? -1.347 -7.013 22.808 1.00 90.88 170 ASP A O 1
ATOM 1255 N N . ALA A 1 171 ? -0.852 -8.986 23.728 1.00 90.62 171 ALA A N 1
ATOM 1256 C CA . ALA A 1 171 ? -2.204 -9.225 24.225 1.00 90.62 171 ALA A CA 1
ATOM 1257 C C . ALA A 1 171 ? -2.738 -8.112 25.155 1.00 90.62 171 ALA A C 1
ATOM 1259 O O . ALA A 1 171 ? -3.958 -7.957 25.271 1.00 90.62 171 ALA A O 1
ATOM 1260 N N . SER A 1 172 ? -1.870 -7.307 25.785 1.00 94.88 172 SER A N 1
ATOM 1261 C CA . SER A 1 172 ? -2.299 -6.178 26.625 1.00 94.88 172 SER A CA 1
ATOM 1262 C C . SER A 1 172 ? -3.007 -5.081 25.817 1.00 94.88 172 SER A C 1
ATOM 1264 O O . SER A 1 172 ? -3.876 -4.379 26.350 1.00 94.88 172 SER A O 1
ATOM 1266 N N . ALA A 1 173 ? -2.729 -4.998 24.511 1.00 95.81 173 ALA A N 1
ATOM 1267 C CA . ALA A 1 173 ? -3.329 -4.048 23.580 1.00 95.81 173 ALA A CA 1
ATOM 1268 C C . ALA A 1 173 ? -4.855 -4.138 23.541 1.00 95.81 173 ALA A C 1
ATOM 1270 O O . ALA A 1 173 ? -5.532 -3.127 23.379 1.00 95.81 173 ALA A O 1
ATOM 1271 N N . VAL A 1 174 ? -5.415 -5.336 23.727 1.00 96.56 174 VAL A N 1
ATOM 1272 C CA . VAL A 1 174 ? -6.865 -5.569 23.694 1.00 96.56 174 VAL A CA 1
ATOM 1273 C C . VAL A 1 174 ? -7.561 -4.839 24.844 1.00 96.56 174 VAL A C 1
ATOM 1275 O O . VAL A 1 174 ? -8.577 -4.167 24.649 1.00 96.56 174 VAL A O 1
ATOM 1278 N N . THR A 1 175 ? -7.007 -4.943 26.053 1.00 96.62 175 THR A N 1
ATOM 1279 C CA . THR A 1 175 ? -7.536 -4.251 27.236 1.00 96.62 175 THR A CA 1
ATOM 1280 C C . THR A 1 175 ? -7.324 -2.745 27.119 1.00 96.62 175 THR A C 1
ATOM 1282 O O . THR A 1 175 ? -8.253 -1.980 27.389 1.00 96.62 175 THR A O 1
ATOM 1285 N N . ALA A 1 176 ? -6.147 -2.317 26.647 1.00 97.19 176 ALA A N 1
ATOM 1286 C CA . ALA A 1 176 ? -5.846 -0.908 26.403 1.00 97.19 176 ALA A CA 1
ATOM 1287 C C . ALA A 1 176 ? -6.817 -0.282 25.384 1.00 97.19 176 ALA A C 1
ATOM 1289 O O . ALA A 1 176 ? -7.374 0.783 25.644 1.00 97.19 176 ALA A O 1
ATOM 1290 N N . ALA A 1 177 ? -7.113 -0.977 24.282 1.00 97.88 177 ALA A N 1
ATOM 1291 C CA . ALA A 1 177 ? -8.060 -0.539 23.259 1.00 97.88 177 ALA A CA 1
ATOM 1292 C C . ALA A 1 177 ? -9.474 -0.342 23.817 1.00 97.88 177 ALA A C 1
ATOM 1294 O O . ALA A 1 177 ? -10.085 0.709 23.615 1.00 97.88 177 ALA A O 1
ATOM 1295 N N . ARG A 1 178 ? -9.987 -1.329 24.567 1.00 98.12 178 ARG A N 1
ATOM 1296 C CA . ARG A 1 178 ? -11.305 -1.244 25.219 1.00 98.12 178 ARG A CA 1
ATOM 1297 C C . ARG A 1 178 ? -11.379 -0.053 26.172 1.00 98.12 178 ARG A C 1
ATOM 1299 O O . ARG A 1 178 ? -12.355 0.695 26.137 1.00 98.12 178 ARG A O 1
ATOM 1306 N N . GLY A 1 179 ? -10.365 0.115 27.023 1.00 96.38 179 GLY A N 1
ATOM 1307 C CA . GLY A 1 179 ? -10.292 1.221 27.978 1.00 96.38 179 GLY A CA 1
ATOM 1308 C C . GLY A 1 179 ? -10.253 2.577 27.278 1.00 96.38 179 GLY A C 1
ATOM 1309 O O . GLY A 1 179 ? -11.037 3.467 27.608 1.00 96.38 179 GLY A O 1
ATOM 1310 N N . TRP A 1 180 ? -9.407 2.704 26.255 1.00 97.62 180 TRP A N 1
ATOM 1311 C CA . TRP A 1 180 ? -9.255 3.932 25.484 1.00 97.62 180 TRP A CA 1
ATOM 1312 C C . TRP A 1 180 ? -10.546 4.333 24.762 1.00 97.62 180 TRP A C 1
ATOM 1314 O O . TRP A 1 180 ? -10.961 5.487 24.863 1.00 97.62 180 TRP A O 1
ATOM 1324 N N . VAL A 1 181 ? -11.249 3.400 24.106 1.00 96.62 181 VAL A N 1
ATOM 1325 C CA . VAL A 1 181 ? -12.533 3.706 23.442 1.00 96.62 181 VAL A CA 1
ATOM 1326 C C . VAL A 1 181 ? -13.597 4.135 24.451 1.00 96.62 181 VAL A C 1
ATOM 1328 O O . VAL A 1 181 ? -14.293 5.121 24.214 1.00 96.62 181 VAL A O 1
ATOM 1331 N N . ARG A 1 182 ? -13.703 3.469 25.610 1.00 95.19 182 ARG A N 1
ATOM 1332 C CA . ARG A 1 182 ? -14.648 3.885 26.666 1.00 95.19 182 ARG A CA 1
ATOM 1333 C C . ARG A 1 182 ? -14.362 5.303 27.153 1.00 95.19 182 ARG A C 1
ATOM 1335 O O . ARG A 1 182 ? -15.298 6.087 27.288 1.00 95.19 182 ARG A O 1
ATOM 1342 N N . ALA A 1 183 ? -13.091 5.637 27.370 1.00 91.38 183 ALA A N 1
ATOM 1343 C CA . ALA A 1 183 ? -12.674 6.955 27.842 1.00 91.38 183 ALA A CA 1
ATOM 1344 C C . ALA A 1 183 ? -12.883 8.067 26.797 1.00 91.38 183 ALA A C 1
ATOM 1346 O O . ALA A 1 183 ? -13.140 9.214 27.158 1.00 91.38 183 ALA A O 1
ATOM 1347 N N . THR A 1 184 ? -12.792 7.741 25.505 1.00 91.19 184 THR A N 1
ATOM 1348 C CA . THR A 1 184 ? -12.801 8.735 24.421 1.00 91.19 184 THR A CA 1
ATOM 1349 C C . THR A 1 184 ? -14.145 8.888 23.709 1.00 91.19 184 THR A C 1
ATOM 1351 O O . THR A 1 184 ? -14.354 9.913 23.064 1.00 91.19 184 THR A O 1
ATOM 1354 N N . HIS A 1 185 ? -15.089 7.947 23.846 1.00 87.81 185 HIS A N 1
ATOM 1355 C CA . HIS A 1 185 ? -16.352 7.985 23.090 1.00 87.81 185 HIS A CA 1
ATOM 1356 C C . HIS A 1 185 ? -17.152 9.288 23.289 1.00 87.81 185 HIS A C 1
ATOM 1358 O O . HIS A 1 185 ? -17.683 9.832 22.323 1.00 87.81 185 HIS A O 1
ATOM 1364 N N . ALA A 1 186 ? -17.182 9.828 24.513 1.00 86.94 186 ALA A N 1
ATOM 1365 C CA . ALA A 1 186 ? -17.910 11.056 24.835 1.00 86.94 186 ALA A CA 1
ATOM 1366 C C . ALA A 1 186 ? -17.366 12.275 24.068 1.00 86.94 186 ALA A C 1
ATOM 1368 O O . ALA A 1 186 ? -18.123 13.159 23.671 1.00 86.94 186 ALA A O 1
ATOM 1369 N N . TRP A 1 187 ? -16.060 12.292 23.788 1.00 91.12 187 TRP A N 1
ATOM 1370 C CA . TRP A 1 187 ? -15.399 13.355 23.030 1.00 91.12 187 TRP A CA 1
ATOM 1371 C C . TRP A 1 187 ? -15.753 13.317 21.543 1.00 91.12 187 TRP A C 1
ATOM 1373 O O . TRP A 1 187 ? -15.765 14.354 20.884 1.00 91.12 187 TRP A O 1
ATOM 1383 N N . LEU A 1 188 ? -16.076 12.132 21.019 1.00 89.94 188 LEU A N 1
ATOM 1384 C CA . LEU A 1 188 ? -16.487 11.937 19.630 1.00 89.94 188 LEU A CA 1
ATOM 1385 C C . LEU A 1 188 ? -17.963 12.288 19.394 1.00 89.94 188 LEU A C 1
ATOM 1387 O O . LEU A 1 188 ? -18.395 12.289 18.247 1.00 89.94 188 LEU A O 1
ATOM 1391 N N . ARG A 1 189 ? -18.736 12.580 20.454 1.00 88.62 189 ARG A N 1
ATOM 1392 C CA . ARG A 1 189 ? -20.181 12.886 20.396 1.00 88.62 189 ARG A CA 1
ATOM 1393 C C . ARG A 1 189 ? -21.018 11.817 19.678 1.00 88.62 189 ARG A C 1
ATOM 1395 O O . ARG A 1 189 ? -22.109 12.104 19.196 1.00 88.62 189 ARG A O 1
ATOM 1402 N N . TRP A 1 190 ? -20.525 10.582 19.617 1.00 91.50 190 TRP A N 1
ATOM 1403 C CA . TRP A 1 190 ? -21.289 9.457 19.091 1.00 91.50 190 TRP A CA 1
ATOM 1404 C C . TRP A 1 190 ? -22.247 8.932 20.163 1.00 91.50 190 TRP A C 1
ATOM 1406 O O . TRP A 1 190 ? -21.828 8.635 21.281 1.00 91.50 190 TRP A O 1
ATOM 1416 N N . THR A 1 191 ? -23.530 8.819 19.823 1.00 90.00 191 THR A N 1
ATOM 1417 C CA . THR A 1 191 ? -24.623 8.494 20.760 1.00 90.00 191 THR A CA 1
ATOM 1418 C C . THR A 1 191 ? -24.935 6.999 20.862 1.00 90.00 191 THR A C 1
ATOM 1420 O O . THR A 1 191 ? -25.844 6.606 21.590 1.00 90.00 191 THR A O 1
ATOM 1423 N N . GLY A 1 192 ? -24.206 6.150 20.134 1.00 90.62 192 GLY A N 1
ATOM 1424 C CA . GLY A 1 192 ? -24.414 4.706 20.169 1.00 90.62 192 GLY A CA 1
ATOM 1425 C C . GLY A 1 192 ? -23.847 4.018 21.424 1.00 90.62 192 GLY A C 1
ATOM 1426 O O . GLY A 1 192 ? -23.220 4.650 22.278 1.00 90.62 192 GLY A O 1
ATOM 1427 N N . PRO A 1 193 ? -24.045 2.692 21.560 1.00 92.62 193 PRO A N 1
ATOM 1428 C CA . PRO A 1 193 ? -23.635 1.957 22.753 1.00 92.62 193 PRO A CA 1
ATOM 1429 C C . PRO A 1 193 ? -22.105 1.895 22.899 1.00 92.62 193 PRO A C 1
ATOM 1431 O O . PRO A 1 193 ? -21.431 1.100 22.239 1.00 92.62 193 PRO A O 1
ATOM 1434 N N . ALA A 1 194 ? -21.541 2.683 23.821 1.00 92.75 194 ALA A N 1
ATOM 1435 C CA . ALA A 1 194 ? -20.093 2.745 24.066 1.00 92.75 194 ALA A CA 1
ATOM 1436 C C . ALA A 1 194 ? -19.468 1.372 24.383 1.00 92.75 194 ALA A C 1
ATOM 1438 O O . ALA A 1 194 ? -18.338 1.085 23.983 1.00 92.75 194 ALA A O 1
ATOM 1439 N N . ALA A 1 195 ? -20.216 0.496 25.062 1.00 94.06 195 ALA A N 1
ATOM 1440 C CA . ALA A 1 195 ? -19.784 -0.869 25.346 1.00 94.06 195 ALA A CA 1
ATOM 1441 C C . ALA A 1 195 ? -19.575 -1.694 24.064 1.00 94.06 195 ALA A C 1
ATOM 1443 O O . ALA A 1 195 ? -18.588 -2.419 23.972 1.00 94.06 195 ALA A O 1
ATOM 1444 N N . HIS A 1 196 ? -20.447 -1.545 23.061 1.00 95.31 196 HIS A N 1
ATOM 1445 C CA . HIS A 1 196 ? -20.321 -2.256 21.786 1.00 95.31 196 HIS A CA 1
ATOM 1446 C C . HIS A 1 196 ? -19.118 -1.752 20.988 1.00 95.31 196 HIS A C 1
ATOM 1448 O O . HIS A 1 196 ? -18.361 -2.558 20.451 1.00 95.31 196 HIS A O 1
ATOM 1454 N N . ALA A 1 197 ? -18.900 -0.435 20.956 1.00 96.00 197 ALA A N 1
ATOM 1455 C CA . ALA A 1 197 ? -17.731 0.152 20.306 1.00 96.00 197 ALA A CA 1
ATOM 1456 C C . ALA A 1 197 ? -16.420 -0.329 20.942 1.00 96.00 197 ALA A C 1
ATOM 1458 O O . ALA A 1 197 ? -15.494 -0.732 20.238 1.00 96.00 197 ALA A O 1
ATOM 1459 N N . ALA A 1 198 ? -16.350 -0.340 22.276 1.00 96.75 198 ALA A N 1
ATOM 1460 C CA . ALA A 1 198 ? -15.178 -0.827 22.993 1.00 96.75 198 ALA A CA 1
ATOM 1461 C C . ALA A 1 198 ? -14.909 -2.310 22.707 1.00 96.75 198 ALA A C 1
ATOM 1463 O O . ALA A 1 198 ? -13.762 -2.699 22.492 1.00 96.75 198 ALA A O 1
ATOM 1464 N N . GLU A 1 199 ? -15.957 -3.132 22.664 1.00 97.25 199 GLU A N 1
ATOM 1465 C CA . GLU A 1 199 ? -15.816 -4.563 22.402 1.00 97.25 199 GLU A CA 1
ATOM 1466 C C . GLU A 1 199 ? -15.407 -4.844 20.952 1.00 97.25 199 GLU A C 1
ATOM 1468 O O . GLU A 1 199 ? -14.519 -5.663 20.708 1.00 97.25 199 GLU A O 1
ATOM 1473 N N . ALA A 1 200 ? -15.949 -4.089 19.992 1.00 96.44 200 ALA A N 1
ATOM 1474 C CA . ALA A 1 200 ? -15.510 -4.148 18.604 1.00 96.44 200 ALA A CA 1
ATOM 1475 C C . ALA A 1 200 ? -14.034 -3.750 18.447 1.00 96.44 200 ALA A C 1
ATOM 1477 O O . ALA A 1 200 ? -13.292 -4.448 17.757 1.00 96.44 200 ALA A O 1
ATOM 1478 N N . ALA A 1 201 ? -13.578 -2.692 19.130 1.00 97.69 201 ALA A N 1
ATOM 1479 C CA . ALA A 1 201 ? -12.162 -2.321 19.152 1.00 97.69 201 ALA A CA 1
ATOM 1480 C C . ALA A 1 201 ? -11.289 -3.444 19.729 1.00 97.69 201 ALA A C 1
ATOM 1482 O O . ALA A 1 201 ? -10.253 -3.768 19.154 1.00 97.69 201 ALA A O 1
ATOM 1483 N N . GLY A 1 202 ? -11.733 -4.082 20.816 1.00 96.88 202 GLY A N 1
ATOM 1484 C CA . GLY A 1 202 ? -11.053 -5.239 21.396 1.00 96.88 202 GLY A CA 1
ATOM 1485 C C . GLY A 1 202 ? -10.900 -6.391 20.399 1.00 96.88 202 GLY A C 1
ATOM 1486 O O . GLY A 1 202 ? -9.809 -6.940 20.265 1.00 96.88 202 GLY A O 1
ATOM 1487 N N . HIS A 1 203 ? -11.953 -6.725 19.650 1.00 95.75 203 HIS A N 1
ATOM 1488 C CA . HIS A 1 203 ? -11.900 -7.767 18.620 1.00 95.75 203 HIS A CA 1
ATOM 1489 C C . HIS A 1 203 ? -11.006 -7.399 17.430 1.00 95.75 203 HIS A C 1
ATOM 1491 O O . HIS A 1 203 ? -10.248 -8.247 16.958 1.00 95.75 203 HIS A O 1
ATOM 1497 N N . LEU A 1 204 ? -11.053 -6.147 16.959 1.00 95.44 204 LEU A N 1
ATOM 1498 C CA . LEU A 1 204 ? -10.170 -5.673 15.889 1.00 95.44 204 LEU A CA 1
ATOM 1499 C C . LEU A 1 204 ? -8.699 -5.745 16.308 1.00 95.44 204 LEU A C 1
ATOM 1501 O O . LEU A 1 204 ? -7.868 -6.252 15.557 1.00 95.44 204 LEU A O 1
ATOM 1505 N N . VAL A 1 205 ? -8.385 -5.280 17.518 1.00 96.06 205 VAL A N 1
ATOM 1506 C CA . VAL A 1 205 ? -7.022 -5.299 18.057 1.00 96.06 205 VAL A CA 1
ATOM 1507 C C . VAL A 1 205 ? -6.555 -6.722 18.335 1.00 96.06 205 VAL A C 1
ATOM 1509 O O . VAL A 1 205 ? -5.423 -7.044 18.004 1.00 96.06 205 VAL A O 1
ATOM 1512 N N . ALA A 1 206 ? -7.410 -7.608 18.848 1.00 93.38 206 ALA A N 1
ATOM 1513 C CA . ALA A 1 206 ? -7.057 -9.017 19.027 1.00 93.38 206 ALA A CA 1
ATOM 1514 C C . ALA A 1 206 ? -6.669 -9.679 17.694 1.00 93.38 206 ALA A C 1
ATOM 1516 O O . ALA A 1 206 ? -5.652 -10.366 17.621 1.00 93.38 206 ALA A O 1
ATOM 1517 N N . ASN A 1 207 ? -7.428 -9.415 16.623 1.00 91.81 207 ASN A N 1
ATOM 1518 C CA . ASN A 1 207 ? -7.085 -9.889 15.281 1.00 91.81 207 ASN A CA 1
ATOM 1519 C C . ASN A 1 207 ? -5.762 -9.291 14.782 1.00 91.81 207 ASN A C 1
ATOM 1521 O O . ASN A 1 207 ? -4.961 -9.993 14.169 1.00 91.81 207 ASN A O 1
ATOM 1525 N N . ALA A 1 208 ? -5.521 -8.006 15.043 1.00 92.00 208 ALA A N 1
ATOM 1526 C CA . ALA A 1 208 ? -4.285 -7.332 14.663 1.00 92.00 208 ALA A CA 1
ATOM 1527 C C . ALA A 1 208 ? -3.063 -7.830 15.456 1.00 92.00 208 ALA A C 1
ATOM 1529 O O . ALA A 1 208 ? -1.991 -7.976 14.886 1.00 92.00 208 ALA A O 1
ATOM 1530 N N . VAL A 1 209 ? -3.200 -8.166 16.738 1.00 91.12 209 VAL A N 1
ATOM 1531 C CA . VAL A 1 209 ? -2.118 -8.795 17.514 1.00 91.12 209 VAL A CA 1
ATOM 1532 C C . VAL A 1 209 ? -1.826 -10.196 16.976 1.00 91.12 209 VAL A C 1
ATOM 1534 O O . VAL A 1 209 ? -0.671 -10.551 16.776 1.00 91.12 209 VAL A O 1
ATOM 1537 N N . LEU A 1 210 ? -2.870 -10.983 16.698 1.00 88.38 210 LEU A N 1
ATOM 1538 C CA . LEU A 1 210 ? -2.718 -12.375 16.273 1.00 88.38 210 LEU A CA 1
ATOM 1539 C C . LEU A 1 210 ? -2.188 -12.521 14.838 1.00 88.38 210 LEU A C 1
ATOM 1541 O O . LEU A 1 210 ? -1.490 -13.484 14.531 1.00 88.38 210 LEU A O 1
ATOM 1545 N N . HIS A 1 211 ? -2.546 -11.598 13.944 1.00 86.38 211 HIS A N 1
ATOM 1546 C CA . HIS A 1 211 ? -2.274 -11.728 12.506 1.00 86.38 211 HIS A CA 1
ATOM 1547 C C . HIS A 1 211 ? -1.565 -10.523 11.890 1.00 86.38 211 HIS A C 1
ATOM 1549 O O . HIS A 1 211 ? -1.125 -10.578 10.740 1.00 86.38 211 HIS A O 1
ATOM 1555 N N . GLY A 1 212 ? -1.529 -9.400 12.594 1.00 81.06 212 GLY A N 1
ATOM 1556 C CA . GLY A 1 212 ? -1.085 -8.107 12.086 1.00 81.06 212 GLY A CA 1
ATOM 1557 C C . GLY A 1 212 ? 0.389 -7.800 12.322 1.00 81.06 212 GLY A C 1
ATOM 1558 O O . GLY A 1 212 ? 0.900 -6.831 11.763 1.00 81.06 212 GLY A O 1
ATOM 1559 N N . LEU A 1 213 ? 1.074 -8.613 13.125 1.00 82.19 213 LEU A N 1
ATOM 1560 C CA . LEU A 1 213 ? 2.455 -8.385 13.528 1.00 82.19 213 LEU A CA 1
ATOM 1561 C C . LEU A 1 213 ? 3.347 -9.508 12.986 1.00 82.19 213 LEU A C 1
ATOM 1563 O O . LEU A 1 213 ? 3.079 -10.678 13.262 1.00 82.19 213 LEU A O 1
ATOM 1567 N N . PRO A 1 214 ? 4.367 -9.183 12.178 1.00 74.50 214 PRO A N 1
ATOM 1568 C CA . PRO A 1 214 ? 5.350 -10.159 11.721 1.00 74.50 214 PRO A CA 1
ATOM 1569 C C . PRO A 1 214 ? 6.103 -10.811 12.896 1.00 74.50 214 PRO A C 1
ATOM 1571 O O . PRO A 1 214 ? 6.444 -10.130 13.862 1.00 74.50 214 PRO A O 1
ATOM 1574 N N . GLU A 1 215 ? 6.400 -12.113 12.802 1.00 66.62 215 GLU A N 1
ATOM 1575 C CA . GLU A 1 215 ? 7.098 -12.880 13.857 1.00 66.62 215 GLU A CA 1
ATOM 1576 C C . GLU A 1 215 ? 8.495 -12.330 14.200 1.00 66.62 215 GLU A C 1
ATOM 1578 O O . GLU A 1 215 ? 9.016 -12.575 15.284 1.00 66.62 215 GLU A O 1
ATOM 1583 N N . ASP A 1 216 ? 9.102 -11.566 13.291 1.00 65.19 216 ASP A N 1
ATOM 1584 C CA . ASP A 1 216 ? 10.416 -10.940 13.448 1.00 65.19 216 ASP A CA 1
ATOM 1585 C C . ASP A 1 216 ? 10.367 -9.556 14.123 1.00 65.19 216 ASP A C 1
ATOM 1587 O O . ASP A 1 216 ? 11.414 -8.968 14.409 1.00 65.19 216 ASP A O 1
ATOM 1591 N N . THR A 1 217 ? 9.175 -9.030 14.424 1.00 61.22 217 THR A N 1
ATOM 1592 C CA . THR A 1 217 ? 9.010 -7.697 15.016 1.00 61.22 217 THR A CA 1
ATOM 1593 C C . THR A 1 217 ? 8.852 -7.785 16.534 1.00 61.22 217 THR A C 1
ATOM 1595 O O . THR A 1 217 ? 7.751 -7.715 17.082 1.00 61.22 217 THR A O 1
ATOM 1598 N N . PHE A 1 218 ? 9.977 -7.888 17.244 1.00 51.81 218 PHE A N 1
ATOM 1599 C CA . PHE A 1 218 ? 10.013 -7.633 18.684 1.00 51.81 218 PHE A CA 1
ATOM 1600 C C . PHE A 1 218 ? 9.657 -6.152 18.912 1.00 51.81 218 PHE A C 1
ATOM 1602 O O . PHE A 1 218 ? 10.436 -5.276 18.547 1.00 51.81 218 PHE A O 1
ATOM 1609 N N . HIS A 1 219 ? 8.477 -5.881 19.486 1.00 63.12 219 HIS A N 1
ATOM 1610 C CA . HIS A 1 219 ? 7.914 -4.540 19.756 1.00 63.12 219 HIS A CA 1
ATOM 1611 C C . HIS A 1 219 ? 7.175 -3.846 18.599 1.00 63.12 219 HIS A C 1
ATOM 1613 O O . HIS A 1 219 ? 7.267 -2.631 18.447 1.00 63.12 219 HIS A O 1
ATOM 1619 N N . GLY A 1 220 ? 6.396 -4.583 17.805 1.00 74.56 220 GLY A N 1
ATOM 1620 C CA . GLY A 1 220 ? 5.445 -3.935 16.896 1.00 74.56 220 GLY A CA 1
ATOM 1621 C C . GLY A 1 220 ? 4.416 -3.082 17.653 1.00 74.56 220 GLY A C 1
ATOM 1622 O O . GLY A 1 220 ? 4.093 -3.369 18.806 1.00 74.56 220 GLY A O 1
ATOM 1623 N N . HIS A 1 221 ? 3.898 -2.039 17.008 1.00 89.75 221 HIS A N 1
ATOM 1624 C CA . HIS A 1 221 ? 2.837 -1.194 17.558 1.00 89.75 221 HIS A CA 1
ATOM 1625 C C . HIS A 1 221 ? 1.598 -1.299 16.670 1.00 89.75 221 HIS A C 1
ATOM 1627 O O . HIS A 1 221 ? 1.693 -1.542 15.467 1.00 89.75 221 HIS A O 1
ATOM 1633 N N . LEU A 1 222 ? 0.422 -1.102 17.251 1.00 93.69 222 LEU A N 1
ATOM 1634 C CA . LEU A 1 222 ? -0.830 -0.996 16.508 1.00 93.69 222 LEU A CA 1
ATOM 1635 C C . LEU A 1 222 ? -1.344 0.435 16.614 1.00 93.69 222 LEU A C 1
ATOM 1637 O O . LEU A 1 222 ? -1.254 1.044 17.675 1.00 93.69 222 LEU A O 1
ATOM 1641 N N . LEU A 1 223 ? -1.923 0.970 15.544 1.00 95.56 223 LEU A N 1
ATOM 1642 C CA . LEU A 1 223 ? -2.585 2.273 15.595 1.00 95.56 223 LEU A CA 1
ATOM 1643 C C . LEU A 1 223 ? -4.094 2.063 15.658 1.00 95.56 223 LEU A C 1
ATOM 1645 O O . LEU A 1 223 ? -4.681 1.543 14.709 1.00 95.56 223 LEU A O 1
ATOM 1649 N N . LEU A 1 224 ? -4.720 2.506 16.745 1.00 97.50 224 LEU A N 1
ATOM 1650 C CA . LEU A 1 224 ? -6.171 2.582 16.870 1.00 97.50 224 LEU A CA 1
ATOM 1651 C C . LEU A 1 224 ? -6.614 4.027 16.652 1.00 97.50 224 LEU A C 1
ATOM 1653 O O . LEU A 1 224 ? -6.153 4.940 17.334 1.00 97.50 224 LEU A O 1
ATOM 1657 N N . LYS A 1 225 ? -7.542 4.236 15.723 1.00 97.38 225 LYS A N 1
ATOM 1658 C CA . LYS A 1 225 ? -8.169 5.526 15.448 1.00 97.38 225 LYS A CA 1
ATOM 1659 C C . LYS A 1 225 ? -9.682 5.391 15.555 1.00 97.38 225 LYS A C 1
ATOM 1661 O O . LYS A 1 225 ? -10.266 4.482 14.976 1.00 97.38 225 LYS A O 1
ATOM 1666 N N . ALA A 1 226 ? -10.312 6.317 16.265 1.00 96.88 226 ALA A N 1
ATOM 1667 C CA . ALA A 1 226 ? -11.759 6.435 16.350 1.00 96.88 226 ALA A CA 1
ATOM 1668 C C . ALA A 1 226 ? -12.200 7.770 15.741 1.00 96.88 226 ALA A C 1
ATOM 1670 O O . ALA A 1 226 ? -11.583 8.810 15.989 1.00 96.88 226 ALA A O 1
ATOM 1671 N N . SER A 1 227 ? -13.241 7.751 14.915 1.00 96.69 227 SER A N 1
ATOM 1672 C CA . SER A 1 227 ? -13.746 8.938 14.225 1.00 96.69 227 SER A CA 1
ATOM 1673 C C . SER A 1 227 ? -15.268 8.950 14.187 1.00 96.69 227 SER A C 1
ATOM 1675 O O . SER A 1 227 ? -15.871 7.921 13.906 1.00 96.69 227 SER A O 1
ATOM 1677 N N . ALA A 1 228 ? -15.874 10.109 14.430 1.00 95.06 228 ALA A N 1
ATOM 1678 C CA . ALA A 1 228 ? -17.293 10.342 14.191 1.00 95.06 228 ALA A CA 1
ATOM 1679 C C . ALA A 1 228 ? -17.481 11.073 12.857 1.00 95.06 228 ALA A C 1
ATOM 1681 O O . ALA A 1 228 ? -16.646 11.905 12.487 1.00 95.06 228 ALA A O 1
ATOM 1682 N N . THR A 1 229 ? -18.547 10.762 12.125 1.00 94.88 229 THR A N 1
ATOM 1683 C CA . THR A 1 229 ? -18.876 11.420 10.850 1.00 94.88 229 THR A CA 1
ATOM 1684 C C . THR A 1 229 ? -20.065 12.372 10.996 1.00 94.88 229 THR A C 1
ATOM 1686 O O . THR A 1 229 ? -20.795 12.326 11.986 1.00 94.88 229 THR A O 1
ATOM 1689 N N . GLU A 1 230 ? -20.295 13.232 10.003 1.00 92.00 230 GLU A N 1
ATOM 1690 C CA . GLU A 1 230 ? -21.496 14.084 9.922 1.00 92.00 230 GLU A CA 1
ATOM 1691 C C . GLU A 1 230 ? -22.787 13.257 9.865 1.00 92.00 230 GLU A C 1
ATOM 1693 O O . GLU A 1 230 ? -23.813 13.664 10.403 1.00 92.00 230 GLU A O 1
ATOM 1698 N N . ALA A 1 231 ? -22.719 12.049 9.300 1.00 91.19 231 ALA A N 1
ATOM 1699 C CA . ALA A 1 231 ? -23.812 11.080 9.306 1.00 91.19 231 ALA A CA 1
ATOM 1700 C C . ALA A 1 231 ? -24.006 10.386 10.670 1.00 91.19 231 ALA A C 1
ATOM 1702 O O . ALA A 1 231 ? -24.747 9.412 10.758 1.00 91.19 231 ALA A O 1
ATOM 1703 N N . SER A 1 232 ? -23.356 10.869 11.736 1.00 91.81 232 SER A N 1
ATOM 1704 C CA . SER A 1 232 ? -23.399 10.304 13.093 1.00 91.81 232 SER A CA 1
ATOM 1705 C C . SER A 1 232 ? -22.933 8.844 13.184 1.00 91.81 232 SER A C 1
ATOM 1707 O O . SER A 1 232 ? -23.301 8.122 14.112 1.00 91.81 232 SER A O 1
ATOM 1709 N N . GLU A 1 233 ? -22.097 8.401 12.243 1.00 94.00 233 GLU A N 1
ATOM 1710 C CA . GLU A 1 233 ? -21.465 7.081 12.274 1.00 94.00 233 GLU A CA 1
ATOM 1711 C C . GLU A 1 233 ? -20.226 7.103 13.168 1.00 94.00 233 GLU A C 1
ATOM 1713 O O . GLU A 1 233 ? -19.521 8.113 13.232 1.00 94.00 233 GLU A O 1
ATOM 1718 N N . LEU A 1 234 ? -19.913 5.968 13.798 1.00 95.75 234 LEU A N 1
ATOM 1719 C CA . LEU A 1 234 ? -18.621 5.760 14.455 1.00 95.75 234 LEU A CA 1
ATOM 1720 C C . LEU A 1 234 ? -17.759 4.830 13.612 1.00 95.75 234 LEU A C 1
ATOM 1722 O O . LEU A 1 234 ? -18.137 3.694 13.334 1.00 95.75 234 LEU A O 1
ATOM 1726 N N . LEU A 1 235 ? -16.561 5.291 13.277 1.00 96.69 235 LEU A N 1
ATOM 1727 C CA . LEU A 1 235 ? -15.543 4.531 12.569 1.00 96.69 235 LEU A CA 1
ATOM 1728 C C . LEU A 1 235 ? -14.422 4.169 13.543 1.00 96.69 235 LEU A C 1
ATOM 1730 O O . LEU A 1 235 ? -13.829 5.053 14.159 1.00 96.69 235 LEU A O 1
ATOM 1734 N N . LEU A 1 236 ? -14.114 2.881 13.653 1.00 97.44 236 LEU A N 1
ATOM 1735 C CA . LEU A 1 236 ? -12.972 2.354 14.395 1.00 97.44 236 LEU A CA 1
ATOM 1736 C C . LEU A 1 236 ? -11.992 1.727 13.409 1.00 97.44 236 LEU A C 1
ATOM 1738 O O . LEU A 1 236 ? -12.287 0.691 12.820 1.00 97.44 236 LEU A O 1
ATOM 1742 N N . ASP A 1 237 ? -10.835 2.353 13.248 1.00 97.06 237 ASP A N 1
ATOM 1743 C CA . ASP A 1 237 ? -9.752 1.925 12.371 1.00 97.06 237 ASP A CA 1
ATOM 1744 C C . ASP A 1 237 ? -8.616 1.335 13.209 1.00 97.06 237 ASP A C 1
ATOM 1746 O O . ASP A 1 237 ? -8.034 2.034 14.036 1.00 97.06 237 ASP A O 1
ATOM 1750 N N . VAL A 1 238 ? -8.254 0.077 12.961 1.00 96.62 238 VAL A N 1
ATOM 1751 C CA . VAL A 1 238 ? -7.044 -0.546 13.517 1.00 96.62 238 VAL A CA 1
ATOM 1752 C C . VAL A 1 238 ? -6.061 -0.792 12.389 1.00 96.62 238 VAL A C 1
ATOM 1754 O O . VAL A 1 238 ? -6.378 -1.512 11.443 1.00 96.62 238 VAL A O 1
ATOM 1757 N N . THR A 1 239 ? -4.882 -0.178 12.482 1.00 94.19 239 THR A N 1
ATOM 1758 C CA . THR A 1 239 ? -3.791 -0.360 11.523 1.00 94.19 239 THR A CA 1
ATOM 1759 C C . THR A 1 239 ? -2.680 -1.202 12.129 1.00 94.19 239 THR A C 1
ATOM 1761 O O . THR A 1 239 ? -2.186 -0.881 13.209 1.00 94.19 239 THR A O 1
ATOM 1764 N N . ASP A 1 240 ? -2.291 -2.257 11.417 1.00 92.56 240 ASP A N 1
ATOM 1765 C CA . ASP A 1 240 ? -1.190 -3.153 11.779 1.00 92.56 240 ASP A CA 1
ATOM 1766 C C . ASP A 1 240 ? -0.077 -3.151 10.719 1.00 92.56 240 ASP A C 1
ATOM 1768 O O . ASP A 1 240 ? -0.191 -2.482 9.690 1.00 92.56 240 ASP A O 1
ATOM 1772 N N . HIS A 1 241 ? 1.010 -3.882 10.974 1.00 86.19 241 HIS A N 1
ATOM 1773 C CA . HIS A 1 241 ? 2.192 -3.955 10.106 1.00 86.19 241 HIS A CA 1
ATOM 1774 C C . HIS A 1 241 ? 2.127 -5.089 9.068 1.00 86.19 241 HIS A C 1
ATOM 1776 O O . HIS A 1 241 ? 3.102 -5.350 8.363 1.00 86.19 241 HIS A O 1
ATOM 1782 N N . ASN A 1 242 ? 0.987 -5.772 8.941 1.00 82.81 242 ASN A N 1
ATOM 1783 C CA . ASN A 1 242 ? 0.778 -6.820 7.955 1.00 82.81 242 ASN A CA 1
ATOM 1784 C C . ASN A 1 242 ? -0.251 -6.365 6.907 1.00 82.81 242 ASN A C 1
ATOM 1786 O O . ASN A 1 242 ? -1.460 -6.419 7.135 1.00 82.81 242 ASN A O 1
ATOM 1790 N N . PRO A 1 243 ? 0.178 -6.010 5.690 1.00 79.94 243 PRO A N 1
ATOM 1791 C CA . PRO A 1 243 ? -0.723 -5.548 4.638 1.00 79.94 243 PRO A CA 1
ATOM 1792 C C . PRO A 1 243 ? -1.576 -6.655 4.025 1.00 79.94 243 PRO A C 1
ATOM 1794 O O . PRO A 1 243 ? -2.388 -6.383 3.138 1.00 79.94 243 PRO A O 1
ATOM 1797 N N . ARG A 1 244 ? -1.405 -7.906 4.463 1.00 77.06 244 ARG A N 1
ATOM 1798 C CA . ARG A 1 244 ? -2.208 -9.034 4.010 1.00 77.06 244 ARG A CA 1
ATOM 1799 C C . ARG A 1 244 ? -3.387 -9.253 4.951 1.00 77.06 244 ARG A C 1
ATOM 1801 O O . ARG A 1 244 ? -3.252 -9.250 6.175 1.00 77.06 244 ARG A O 1
ATOM 1808 N N . PHE A 1 245 ? -4.532 -9.526 4.340 1.00 77.75 245 PHE A N 1
ATOM 1809 C CA . PHE A 1 245 ? -5.685 -10.108 5.011 1.00 77.75 245 PHE A CA 1
ATOM 1810 C C . PHE A 1 245 ? -6.294 -11.197 4.124 1.00 77.75 245 PHE A C 1
ATOM 1812 O O . PHE A 1 245 ? -7.318 -10.987 3.466 1.00 77.75 245 PHE A O 1
ATOM 1819 N N . PRO A 1 246 ? -5.589 -12.335 3.980 1.00 67.69 246 PRO A N 1
ATOM 1820 C CA . PRO A 1 246 ? -6.060 -13.397 3.113 1.00 67.69 246 PRO A CA 1
ATOM 1821 C C . PRO A 1 246 ? -7.423 -13.877 3.615 1.00 67.69 246 PRO A C 1
ATOM 1823 O O . PRO A 1 246 ? -7.612 -14.073 4.807 1.00 67.69 246 PRO A O 1
ATOM 1826 N N . GLN A 1 247 ? -8.353 -14.094 2.685 1.00 67.94 247 GLN A N 1
ATOM 1827 C CA . GLN A 1 247 ? -9.678 -14.654 2.966 1.00 67.94 247 GLN A CA 1
ATOM 1828 C C . GLN A 1 247 ? -10.660 -13.742 3.735 1.00 67.94 247 GLN A C 1
ATOM 1830 O O . GLN A 1 247 ? -11.633 -14.270 4.261 1.00 67.94 247 GLN A O 1
ATOM 1835 N N . PHE A 1 248 ? -10.507 -12.404 3.716 1.00 67.31 248 PHE A N 1
ATOM 1836 C CA . PHE A 1 248 ? -11.473 -11.459 4.329 1.00 67.31 248 PHE A CA 1
ATOM 1837 C C . PHE A 1 248 ? -12.948 -11.810 4.050 1.00 67.31 248 PHE A C 1
ATOM 1839 O O . PHE A 1 248 ? -13.772 -11.847 4.963 1.00 67.31 248 PHE A O 1
ATOM 1846 N N . ASP A 1 249 ? -13.274 -12.110 2.790 1.00 61.19 249 ASP A N 1
ATOM 1847 C CA . ASP A 1 249 ? -14.647 -12.403 2.361 1.00 61.19 249 ASP A CA 1
ATOM 1848 C C . ASP A 1 249 ? -15.179 -13.715 2.964 1.00 61.19 249 ASP A C 1
ATOM 1850 O O . ASP A 1 249 ? -16.368 -13.852 3.245 1.00 61.19 249 ASP A O 1
ATOM 1854 N N . ARG A 1 250 ? -14.293 -14.683 3.237 1.00 59.38 250 ARG A N 1
ATOM 1855 C CA . ARG A 1 250 ? -14.645 -15.903 3.983 1.00 59.38 250 ARG A CA 1
ATOM 1856 C C . ARG A 1 250 ? -14.740 -15.617 5.482 1.00 59.38 250 ARG A C 1
ATOM 1858 O O . ARG A 1 250 ? -15.651 -16.128 6.131 1.00 59.38 250 ARG A O 1
ATOM 1865 N N . SER A 1 251 ? -13.868 -14.745 5.995 1.00 56.41 251 SER A N 1
ATOM 1866 C CA . SER A 1 251 ? -13.821 -14.285 7.388 1.00 56.41 251 SER A CA 1
ATOM 1867 C C . SER A 1 251 ? -15.001 -13.391 7.799 1.00 56.41 251 SER A C 1
ATOM 1869 O O . SER A 1 251 ? -15.178 -13.130 8.985 1.00 56.41 251 SER A O 1
ATOM 1871 N N . THR A 1 252 ? -15.828 -12.939 6.854 1.00 57.09 252 THR A N 1
ATOM 1872 C CA . THR A 1 252 ? -17.041 -12.133 7.103 1.00 57.09 252 THR A CA 1
ATOM 1873 C C . THR A 1 252 ? -18.347 -12.870 6.761 1.00 57.09 252 THR A C 1
ATOM 1875 O O . THR A 1 252 ? -19.425 -12.435 7.169 1.00 57.09 252 THR A O 1
ATOM 1878 N N . GLY A 1 253 ? -18.278 -14.021 6.077 1.00 52.34 253 GLY A N 1
ATOM 1879 C CA . GLY A 1 253 ? -19.433 -14.854 5.720 1.00 52.34 253 GLY A CA 1
ATOM 1880 C C . GLY A 1 253 ? -19.960 -15.754 6.854 1.00 52.34 253 GLY A C 1
ATOM 1881 O O . GLY A 1 253 ? -19.249 -16.112 7.792 1.00 52.34 253 GLY A O 1
ATOM 1882 N N . ARG A 1 254 ? -21.228 -16.193 6.758 1.00 49.75 254 ARG A N 1
ATOM 1883 C CA . ARG A 1 254 ? -21.908 -17.001 7.801 1.00 49.75 254 ARG A CA 1
ATOM 1884 C C . ARG A 1 254 ? -21.276 -18.377 8.082 1.00 49.75 254 ARG A C 1
ATOM 1886 O O . ARG A 1 254 ? -21.465 -18.892 9.179 1.00 49.75 254 ARG A O 1
ATOM 1893 N N . ALA A 1 255 ? -20.552 -18.970 7.129 1.00 42.22 255 ALA A N 1
ATOM 1894 C CA . ALA A 1 255 ? -20.183 -20.393 7.163 1.00 42.22 255 ALA A CA 1
ATOM 1895 C C . ALA A 1 255 ? -18.719 -20.706 7.546 1.00 42.22 255 ALA A C 1
ATOM 1897 O O . ALA A 1 255 ? -18.378 -21.877 7.668 1.00 42.22 255 ALA A O 1
ATOM 1898 N N . GLY A 1 256 ? -17.852 -19.709 7.759 1.00 44.31 256 GLY A N 1
ATOM 1899 C CA . GLY A 1 256 ? -16.427 -19.975 8.030 1.00 44.31 256 GLY A CA 1
ATOM 1900 C C . GLY A 1 256 ? -15.641 -18.809 8.620 1.00 44.31 256 GLY A C 1
ATOM 1901 O O . GLY A 1 256 ? -14.424 -18.772 8.495 1.00 44.31 256 GLY A O 1
ATOM 1902 N N . ALA A 1 257 ? -16.334 -17.841 9.215 1.00 53.16 257 ALA A N 1
ATOM 1903 C CA . ALA A 1 257 ? -15.712 -16.596 9.619 1.00 53.16 257 ALA A CA 1
ATOM 1904 C C . ALA A 1 257 ? -14.887 -16.683 10.910 1.00 53.16 257 ALA A C 1
ATOM 1906 O O . ALA A 1 257 ? -15.320 -17.320 11.877 1.00 53.16 257 ALA A O 1
ATOM 1907 N N . ASP A 1 258 ? -13.766 -15.951 10.948 1.00 65.38 258 ASP A N 1
ATOM 1908 C CA . ASP A 1 258 ? -13.019 -15.673 12.174 1.00 65.38 258 ASP A CA 1
ATOM 1909 C C . ASP A 1 258 ? -13.980 -15.160 13.247 1.00 65.38 258 ASP A C 1
ATOM 1911 O O . ASP A 1 258 ? -14.707 -14.176 13.053 1.00 65.38 258 ASP A O 1
ATOM 1915 N N . ARG A 1 259 ? -13.996 -15.845 14.395 1.00 76.88 259 ARG A N 1
ATOM 1916 C CA . ARG A 1 259 ? -14.957 -15.609 15.483 1.00 76.88 259 ARG A CA 1
ATOM 1917 C C . ARG A 1 259 ? -15.037 -14.127 15.873 1.00 76.88 259 ARG A C 1
ATOM 1919 O O . ARG A 1 259 ? -16.134 -13.642 16.137 1.00 76.88 259 ARG A O 1
ATOM 1926 N N . GLY A 1 260 ? -13.908 -13.413 15.827 1.00 81.75 260 GLY A N 1
ATOM 1927 C CA . GLY A 1 260 ? -13.816 -11.984 16.135 1.00 81.75 260 GLY A CA 1
ATOM 1928 C C . GLY A 1 260 ? -14.545 -11.069 15.143 1.00 81.75 260 GLY A C 1
ATOM 1929 O O . GLY A 1 260 ? -15.297 -10.197 15.570 1.00 81.75 260 GLY A O 1
ATOM 1930 N N . LEU A 1 261 ? -14.404 -11.274 13.825 1.00 84.12 261 LEU A N 1
ATOM 1931 C CA . LEU A 1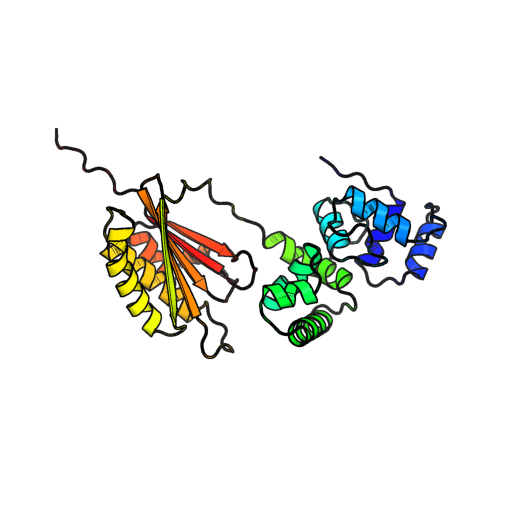 261 ? -15.084 -10.424 12.831 1.00 84.12 261 LEU A CA 1
ATOM 1932 C C . LEU A 1 261 ? -16.599 -10.634 12.839 1.00 84.12 261 LEU A C 1
ATOM 1934 O O . LEU A 1 261 ? -17.369 -9.680 12.725 1.00 84.12 261 LEU A O 1
ATOM 1938 N N . ARG A 1 262 ? -17.034 -11.876 13.067 1.00 83.62 262 ARG A N 1
ATOM 1939 C CA . ARG A 1 262 ? -18.447 -12.179 13.311 1.00 83.62 262 ARG A CA 1
ATOM 1940 C C . ARG A 1 262 ? -18.987 -11.473 14.545 1.00 83.62 262 ARG A C 1
ATOM 1942 O O . ARG A 1 262 ? -20.090 -10.945 14.486 1.00 83.62 262 ARG A O 1
ATOM 1949 N N . GLN A 1 263 ? -18.241 -11.471 15.647 1.00 87.19 263 GLN A N 1
ATOM 1950 C CA . GLN A 1 263 ? -18.659 -10.779 16.867 1.00 87.19 263 GLN A CA 1
ATOM 1951 C C . GLN A 1 263 ? -18.829 -9.276 16.621 1.00 87.19 263 GLN A C 1
ATOM 1953 O O . GLN A 1 263 ? -19.835 -8.716 17.039 1.00 87.19 263 GLN A O 1
ATOM 1958 N N . ILE A 1 264 ? -17.936 -8.648 15.852 1.00 90.56 264 ILE A N 1
ATOM 1959 C CA . ILE A 1 264 ? -18.070 -7.234 15.465 1.00 90.56 264 ILE A CA 1
ATOM 1960 C C . ILE A 1 264 ? -19.359 -6.985 14.664 1.00 90.56 264 ILE A C 1
ATOM 1962 O O . ILE A 1 264 ? -20.092 -6.042 14.959 1.00 90.56 264 ILE A O 1
ATOM 1966 N N . ALA A 1 265 ? -19.683 -7.858 13.706 1.00 87.62 265 ALA A N 1
ATOM 1967 C CA . ALA A 1 265 ? -20.934 -7.758 12.952 1.00 87.62 265 ALA A CA 1
ATOM 1968 C C . ALA A 1 265 ? -22.178 -7.919 13.846 1.00 87.62 265 ALA A C 1
ATOM 1970 O O . ALA A 1 265 ? -23.157 -7.194 13.686 1.00 87.62 265 ALA A O 1
ATOM 1971 N N . TRP A 1 266 ? -22.132 -8.827 14.827 1.00 88.44 266 TRP A N 1
ATOM 1972 C CA . TRP A 1 266 ? -23.211 -9.021 15.807 1.00 88.44 266 TRP A CA 1
ATOM 1973 C C . TRP A 1 266 ? -23.402 -7.818 16.738 1.00 88.44 266 TRP A C 1
ATOM 1975 O O . TRP A 1 266 ? -24.512 -7.584 17.206 1.00 88.44 266 TRP A O 1
ATOM 1985 N N . LEU A 1 267 ? -22.351 -7.030 16.971 1.00 91.81 267 LEU A N 1
ATOM 1986 C CA . LEU A 1 267 ? -22.423 -5.767 17.712 1.00 91.81 267 LEU A CA 1
ATOM 1987 C C . LEU A 1 267 ? -23.042 -4.621 16.890 1.00 91.81 267 LEU A C 1
ATOM 1989 O O . LEU A 1 267 ? -23.234 -3.529 17.426 1.00 91.81 267 LEU A O 1
ATOM 1993 N N . GLY A 1 268 ? -23.377 -4.867 15.617 1.00 89.75 268 GLY A N 1
ATOM 1994 C CA . GLY A 1 268 ? -24.032 -3.914 14.721 1.00 89.75 268 GLY A CA 1
ATOM 1995 C C . GLY A 1 268 ? -23.080 -3.118 13.829 1.00 89.75 268 GLY A C 1
ATOM 1996 O O . GLY A 1 268 ? -23.523 -2.171 13.183 1.00 89.75 268 GLY A O 1
ATOM 1997 N N . ALA A 1 269 ? -21.793 -3.474 13.777 1.00 92.88 269 ALA A N 1
ATOM 1998 C CA . ALA A 1 269 ? -20.823 -2.791 12.928 1.00 92.88 269 ALA A CA 1
ATOM 1999 C C . ALA A 1 269 ? -20.623 -3.492 11.578 1.00 92.88 269 ALA A C 1
ATOM 2001 O O . ALA A 1 269 ? -20.539 -4.717 11.487 1.00 92.88 269 ALA A O 1
ATOM 2002 N N . GLN A 1 270 ? -20.466 -2.70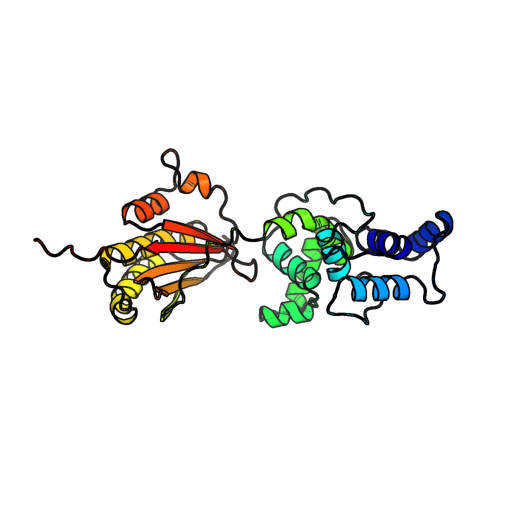6 10.518 1.00 91.88 270 GLN A N 1
ATOM 2003 C CA . GLN A 1 270 ? -19.997 -3.181 9.221 1.00 91.88 270 GLN A CA 1
ATOM 2004 C C . GLN A 1 270 ? -18.470 -3.188 9.203 1.00 91.88 270 GLN A C 1
ATOM 2006 O O . GLN A 1 270 ? -17.836 -2.174 9.494 1.00 91.88 270 GLN A O 1
ATOM 2011 N N . VAL A 1 271 ? -17.868 -4.324 8.854 1.00 90.88 271 VAL A N 1
ATOM 2012 C CA . VAL A 1 271 ? -16.410 -4.444 8.779 1.00 90.88 271 VAL A CA 1
ATOM 2013 C C . VAL A 1 271 ? -15.953 -4.291 7.337 1.00 90.88 271 VAL A C 1
ATOM 2015 O O . VAL A 1 271 ? -16.448 -4.968 6.441 1.00 90.88 271 VAL A O 1
ATOM 2018 N N . THR A 1 272 ? -14.965 -3.432 7.124 1.00 91.06 272 THR A N 1
ATOM 2019 C CA . THR A 1 272 ? -14.227 -3.302 5.865 1.00 91.06 272 THR A CA 1
ATOM 2020 C C . THR A 1 272 ? -12.734 -3.320 6.159 1.00 91.06 272 THR A C 1
ATOM 2022 O O . THR A 1 272 ? -12.309 -3.204 7.309 1.00 91.06 272 THR A O 1
ATOM 2025 N N . TRP A 1 273 ? -11.902 -3.472 5.138 1.00 91.31 273 TRP A N 1
ATOM 2026 C CA . TRP A 1 273 ? -10.464 -3.313 5.297 1.00 91.31 273 TRP A CA 1
ATOM 2027 C C . TRP A 1 273 ? -9.857 -2.678 4.053 1.00 91.31 273 TRP A C 1
ATOM 2029 O O . TRP A 1 273 ? -10.445 -2.689 2.971 1.00 91.31 273 TRP A O 1
ATOM 2039 N N . ARG A 1 274 ? -8.672 -2.101 4.221 1.00 86.38 274 ARG A N 1
ATOM 2040 C CA . ARG A 1 274 ? -7.868 -1.541 3.137 1.00 86.38 274 ARG A CA 1
ATOM 2041 C C . ARG A 1 274 ? -6.395 -1.686 3.455 1.00 86.38 274 ARG A C 1
ATOM 2043 O O . ARG A 1 274 ? -6.001 -1.663 4.617 1.00 86.38 274 ARG A O 1
ATOM 2050 N N . THR A 1 275 ? -5.563 -1.764 2.431 1.00 83.06 275 THR A N 1
ATOM 2051 C CA . THR A 1 275 ? -4.123 -1.591 2.614 1.00 83.06 275 THR A CA 1
ATOM 2052 C C . THR A 1 275 ? -3.840 -0.153 3.065 1.00 83.06 275 THR A C 1
ATOM 2054 O O . THR A 1 275 ? -4.456 0.794 2.567 1.00 83.06 275 THR A O 1
ATOM 2057 N N . ALA A 1 276 ? -2.933 0.020 4.026 1.00 74.88 276 ALA A N 1
ATOM 2058 C CA . ALA A 1 276 ? -2.473 1.336 4.450 1.00 74.88 276 ALA A CA 1
ATOM 2059 C C . ALA A 1 276 ? -1.831 2.080 3.257 1.00 74.88 276 ALA A C 1
ATOM 2061 O O . ALA A 1 276 ? -1.248 1.428 2.385 1.00 74.88 276 ALA A O 1
ATOM 2062 N N . PRO A 1 277 ? -1.881 3.427 3.195 1.00 63.38 277 PRO A N 1
ATOM 2063 C CA . PRO A 1 277 ? -1.375 4.191 2.046 1.00 63.38 277 PRO A CA 1
ATOM 2064 C C . PRO A 1 277 ? 0.095 3.925 1.688 1.00 63.38 277 PRO A C 1
ATOM 2066 O O . PRO A 1 277 ? 0.489 4.063 0.535 1.00 63.38 277 PRO A O 1
ATOM 2069 N N . ASN A 1 278 ? 0.904 3.525 2.669 1.00 61.62 278 ASN A N 1
ATOM 2070 C CA . ASN A 1 278 ? 2.318 3.185 2.498 1.00 61.62 278 ASN A CA 1
ATOM 2071 C C . ASN A 1 278 ? 2.561 1.730 2.045 1.00 61.62 278 ASN A C 1
ATOM 2073 O O . ASN A 1 278 ? 3.712 1.344 1.863 1.00 61.62 278 ASN A O 1
ATOM 2077 N N . ALA A 1 279 ? 1.507 0.924 1.882 1.00 66.12 279 ALA A N 1
ATOM 2078 C CA . ALA A 1 279 ? 1.550 -0.510 1.585 1.00 66.12 279 ALA A CA 1
ATOM 2079 C C . ALA A 1 279 ? 2.291 -1.386 2.617 1.00 66.12 279 ALA A C 1
ATOM 2081 O O . ALA A 1 279 ? 2.497 -2.571 2.366 1.00 66.12 279 ALA A O 1
ATOM 2082 N N . LEU A 1 280 ? 2.656 -0.835 3.781 1.00 69.19 280 LEU A N 1
ATOM 2083 C CA . LEU A 1 280 ? 3.383 -1.542 4.846 1.00 69.19 280 L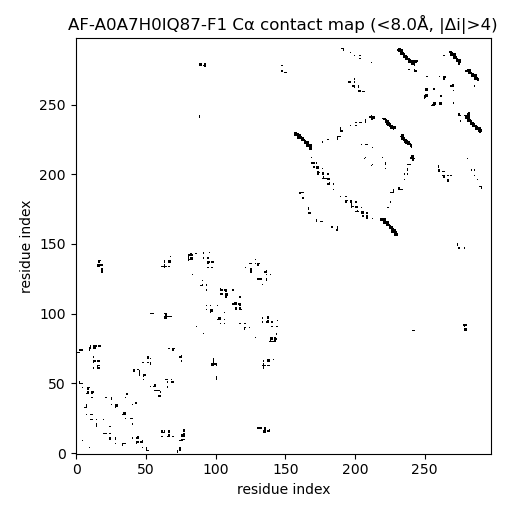EU A CA 1
ATOM 2084 C C . LEU A 1 280 ? 2.458 -2.178 5.885 1.00 69.19 280 LEU A C 1
ATOM 2086 O O . LEU A 1 280 ? 2.924 -2.813 6.818 1.00 69.19 280 LEU A O 1
ATOM 2090 N N . GLY A 1 281 ? 1.152 -1.991 5.742 1.00 84.56 281 GLY A N 1
ATOM 2091 C CA . GLY A 1 281 ? 0.173 -2.418 6.721 1.00 84.56 281 GLY A CA 1
ATOM 2092 C C . GLY A 1 281 ? -1.213 -2.505 6.120 1.00 84.56 281 GLY A C 1
ATOM 2093 O O . GLY A 1 281 ? -1.428 -2.167 4.950 1.00 84.56 281 GLY A O 1
ATOM 2094 N N . LYS A 1 282 ? -2.174 -2.942 6.917 1.00 89.62 282 LYS A N 1
ATOM 2095 C CA . LYS A 1 282 ? -3.593 -2.827 6.583 1.00 89.62 282 LYS A CA 1
ATOM 2096 C C . LYS A 1 282 ? -4.299 -2.063 7.681 1.00 89.62 282 LYS A C 1
ATOM 2098 O O . LYS A 1 282 ? -3.895 -2.125 8.834 1.00 89.62 282 LYS A O 1
ATOM 2103 N N . THR A 1 283 ? -5.378 -1.399 7.309 1.00 94.06 283 THR A N 1
ATOM 2104 C CA . THR A 1 283 ? -6.356 -0.851 8.233 1.00 94.06 283 THR A CA 1
ATOM 2105 C C . THR A 1 283 ? -7.617 -1.692 8.131 1.00 94.06 283 THR A C 1
ATOM 2107 O O . THR A 1 283 ? -8.218 -1.764 7.057 1.00 94.06 283 THR A O 1
ATOM 2110 N N . VAL A 1 284 ? -8.029 -2.307 9.235 1.00 94.12 284 VAL A N 1
ATOM 2111 C CA . VAL A 1 284 ? -9.354 -2.919 9.369 1.00 94.12 284 VAL A CA 1
ATOM 2112 C C . VAL A 1 284 ? -10.263 -1.904 10.047 1.00 94.12 284 VAL A C 1
ATOM 2114 O O . VAL A 1 284 ? -9.911 -1.343 11.083 1.00 94.12 284 VAL A O 1
ATOM 2117 N N . ARG A 1 285 ? -11.415 -1.650 9.437 1.00 95.31 285 ARG A N 1
ATOM 2118 C CA . ARG A 1 285 ? -12.395 -0.659 9.867 1.00 95.31 285 ARG A CA 1
ATOM 2119 C C . ARG A 1 285 ? -13.665 -1.352 10.326 1.00 95.31 285 ARG A C 1
ATOM 2121 O O . ARG A 1 285 ? -14.246 -2.106 9.552 1.00 95.31 285 ARG A O 1
ATOM 2128 N N . ALA A 1 286 ? -14.138 -1.035 11.524 1.00 95.88 286 ALA A N 1
ATOM 2129 C CA . ALA A 1 286 ? -15.515 -1.280 11.938 1.00 95.88 286 ALA A CA 1
ATOM 2130 C C . ALA A 1 286 ? -16.298 0.038 11.881 1.00 95.88 286 ALA A C 1
ATOM 2132 O O . ALA A 1 286 ? -15.893 1.022 12.495 1.00 95.88 286 ALA A O 1
ATOM 2133 N N . ALA A 1 287 ? -17.397 0.060 11.135 1.00 95.56 287 ALA A N 1
ATOM 2134 C CA . ALA A 1 287 ? -18.285 1.206 11.000 1.00 95.56 287 ALA A CA 1
ATOM 2135 C C . ALA A 1 287 ? -19.624 0.904 11.677 1.00 95.56 287 ALA A C 1
ATOM 2137 O O . ALA A 1 287 ? -20.338 -0.009 11.261 1.00 95.56 287 ALA A O 1
ATOM 2138 N N . PHE A 1 288 ? -19.963 1.655 12.720 1.00 94.00 288 PHE A N 1
ATOM 2139 C CA . PHE A 1 288 ? -21.287 1.622 13.324 1.00 94.00 288 PHE A CA 1
ATOM 2140 C C . PHE A 1 288 ? -22.187 2.642 12.626 1.00 94.00 288 PHE A C 1
ATOM 2142 O O . PHE A 1 288 ? -21.783 3.804 12.511 1.00 94.00 288 PHE A O 1
ATOM 2149 N N . PRO A 1 289 ? -23.397 2.240 12.202 1.00 90.94 289 PRO A N 1
ATOM 2150 C CA . PRO A 1 289 ? -24.363 3.171 11.637 1.00 90.94 289 PRO A CA 1
ATOM 2151 C C . PRO A 1 289 ? -24.782 4.224 12.679 1.00 90.94 289 PRO A C 1
ATOM 2153 O O . PRO A 1 289 ? -24.544 4.029 13.880 1.00 90.94 289 PRO A O 1
ATOM 2156 N N . PRO A 1 290 ? -25.431 5.324 12.252 1.00 85.75 290 PRO A N 1
ATOM 2157 C CA . PRO A 1 290 ? -26.052 6.256 13.182 1.00 85.75 290 PRO A CA 1
ATOM 2158 C C . PRO A 1 290 ? -26.955 5.520 14.168 1.00 85.75 290 PRO A C 1
ATOM 2160 O O . PRO A 1 290 ? -27.663 4.576 13.800 1.00 85.75 290 PRO A O 1
ATOM 2163 N N . ALA A 1 291 ? -26.943 5.965 15.427 1.00 74.44 291 ALA A N 1
ATOM 2164 C CA . ALA A 1 291 ? -27.935 5.514 16.390 1.00 74.44 291 ALA A CA 1
ATOM 2165 C C . ALA A 1 291 ? -29.320 5.809 15.799 1.00 74.44 291 ALA A C 1
ATOM 2167 O O . ALA A 1 291 ? -29.601 6.945 15.412 1.00 74.44 291 ALA A O 1
ATOM 2168 N N . ARG A 1 292 ? -30.159 4.775 15.668 1.00 65.06 292 ARG A N 1
ATOM 2169 C CA . ARG A 1 292 ? -31.528 4.956 15.183 1.00 65.06 292 ARG A CA 1
ATOM 2170 C C . ARG A 1 292 ? -32.195 5.985 16.111 1.00 65.06 292 ARG A C 1
ATOM 2172 O O . ARG A 1 292 ? -32.096 5.799 17.328 1.00 65.06 292 ARG A O 1
ATOM 2179 N N . PRO A 1 293 ? -32.808 7.063 15.587 1.00 56.62 293 PRO A N 1
ATOM 2180 C CA . PRO A 1 293 ? -33.574 7.973 16.424 1.00 56.62 293 PRO A CA 1
ATOM 2181 C C . PRO A 1 293 ? -34.585 7.150 17.219 1.00 56.62 293 PRO A C 1
ATOM 2183 O O . PRO A 1 293 ? -35.184 6.225 16.666 1.00 56.62 293 PRO A O 1
ATOM 2186 N N . LEU A 1 294 ? -34.733 7.440 18.511 1.00 51.22 294 LEU A N 1
ATOM 2187 C CA . LEU A 1 294 ? -35.878 6.941 19.261 1.00 51.22 294 LEU A CA 1
ATOM 2188 C C . LEU A 1 294 ? -37.111 7.470 18.525 1.00 51.22 294 LEU A C 1
ATOM 2190 O O . LEU A 1 294 ? -37.325 8.679 18.501 1.00 51.22 294 LEU A O 1
ATOM 2194 N N . GLU A 1 295 ? -37.850 6.591 17.847 1.00 44.19 295 GLU A N 1
ATOM 2195 C CA . GLU A 1 295 ? -39.182 6.937 17.362 1.00 44.19 295 GLU A CA 1
ATOM 2196 C C . GLU A 1 295 ? -39.979 7.360 18.599 1.00 44.19 295 GLU A C 1
ATOM 2198 O O . GLU A 1 295 ? -40.134 6.571 19.536 1.00 44.19 295 GLU A O 1
ATOM 2203 N N . GLU A 1 296 ? -40.386 8.632 18.653 1.00 39.44 296 GLU A N 1
ATOM 2204 C CA . GLU A 1 296 ? -41.315 9.093 19.678 1.00 39.44 296 GLU A CA 1
ATOM 2205 C C . GLU A 1 296 ? -42.575 8.224 19.576 1.00 39.44 296 GLU A C 1
ATOM 2207 O O . GLU A 1 296 ? -43.131 8.094 18.480 1.00 39.44 296 GLU A O 1
ATOM 2212 N N . PRO A 1 297 ? -43.012 7.577 20.672 1.00 52.00 297 PRO A N 1
ATOM 2213 C CA . PRO A 1 297 ? -44.273 6.859 20.662 1.00 52.00 297 PRO A CA 1
ATOM 2214 C C . PRO A 1 297 ? -45.397 7.864 20.382 1.00 52.00 297 PRO A C 1
ATOM 2216 O O . PRO A 1 297 ? -45.503 8.879 21.072 1.00 52.00 297 PRO A O 1
ATOM 2219 N N . ALA A 1 298 ? -46.183 7.577 19.342 1.00 56.34 298 ALA A N 1
ATOM 2220 C CA . ALA A 1 298 ? -47.402 8.305 18.998 1.00 56.34 298 ALA A CA 1
ATOM 2221 C C . ALA A 1 298 ? -48.476 8.181 20.089 1.00 56.34 298 ALA A C 1
ATOM 2223 O O . ALA A 1 298 ? -48.535 7.112 20.745 1.00 56.34 298 ALA A O 1
#